Protein AF-A3GEY8-F1 (afdb_monomer)

Radius of gyration: 21.81 Å; Cα contacts (8 Å, |Δi|>4): 313; chains: 1; bounding box: 61×45×74 Å

Structure (mmCIF, N/CA/C/O backbone):
data_AF-A3GEY8-F1
#
_entry.id   AF-A3GEY8-F1
#
loop_
_atom_site.group_PDB
_atom_site.id
_atom_site.type_symbol
_atom_site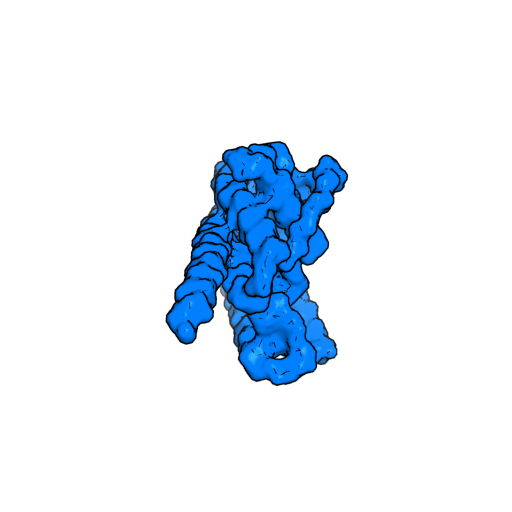.label_atom_id
_atom_site.label_alt_id
_atom_site.label_comp_id
_atom_site.label_asym_id
_atom_site.label_entity_id
_atom_site.label_seq_id
_atom_site.pdbx_PDB_ins_code
_atom_site.Cartn_x
_atom_site.Cartn_y
_atom_site.Cartn_z
_atom_site.occupancy
_atom_site.B_iso_or_equiv
_atom_site.auth_seq_id
_atom_site.auth_comp_id
_atom_site.auth_asym_id
_atom_site.auth_atom_id
_atom_site.pdbx_PDB_model_num
ATOM 1 N N . MET A 1 1 ? 40.306 -10.879 -28.666 1.00 60.84 1 MET A N 1
ATOM 2 C CA . MET A 1 1 ? 39.754 -11.334 -27.372 1.00 60.84 1 MET A CA 1
ATOM 3 C C . MET A 1 1 ? 39.146 -10.150 -26.617 1.00 60.84 1 MET A C 1
ATOM 5 O O . MET A 1 1 ? 38.021 -10.267 -26.155 1.00 60.84 1 MET A O 1
ATOM 9 N N . ASP A 1 2 ? 39.800 -8.984 -26.627 1.00 70.81 2 ASP A N 1
ATOM 10 C CA . ASP A 1 2 ? 39.316 -7.748 -25.979 1.00 70.81 2 ASP A CA 1
ATOM 11 C C . ASP A 1 2 ? 37.990 -7.186 -26.521 1.00 70.81 2 ASP A C 1
ATOM 13 O O . ASP A 1 2 ? 37.220 -6.603 -25.762 1.00 70.81 2 ASP A O 1
ATOM 17 N N . SER A 1 3 ? 37.661 -7.405 -27.801 1.00 79.19 3 SER A N 1
ATOM 18 C CA . SER A 1 3 ? 36.408 -6.912 -28.401 1.00 79.19 3 SER A CA 1
ATOM 19 C C . SER A 1 3 ? 35.148 -7.472 -27.730 1.00 79.19 3 SER A C 1
ATOM 21 O O . SER A 1 3 ? 34.167 -6.749 -27.567 1.00 79.19 3 SER A O 1
ATOM 23 N N . ILE A 1 4 ? 35.191 -8.734 -27.286 1.00 88.69 4 ILE A N 1
ATOM 24 C CA . ILE A 1 4 ? 34.081 -9.379 -26.571 1.00 88.69 4 ILE A CA 1
ATOM 25 C C . ILE A 1 4 ? 33.883 -8.710 -25.207 1.00 88.69 4 ILE A C 1
ATOM 27 O O . ILE A 1 4 ? 32.754 -8.406 -24.833 1.00 88.69 4 ILE A O 1
ATOM 31 N N . PHE A 1 5 ? 34.970 -8.424 -24.485 1.00 91.69 5 PHE A N 1
ATOM 32 C CA . PHE A 1 5 ? 34.900 -7.776 -23.174 1.00 91.69 5 PHE A CA 1
ATOM 33 C C . PHE A 1 5 ? 34.449 -6.317 -23.259 1.00 91.69 5 PHE A C 1
ATOM 35 O O . PHE A 1 5 ? 33.717 -5.860 -22.385 1.00 91.69 5 PHE A O 1
ATOM 42 N N . VAL A 1 6 ? 34.831 -5.592 -24.315 1.00 90.38 6 VAL A N 1
ATOM 43 C CA . VAL A 1 6 ? 34.360 -4.218 -24.547 1.00 90.38 6 VAL A CA 1
ATOM 44 C C . VAL A 1 6 ? 32.853 -4.199 -24.807 1.00 90.38 6 VAL A C 1
ATOM 46 O O . VAL A 1 6 ? 32.142 -3.437 -24.154 1.00 90.38 6 VAL A O 1
ATOM 49 N N . SER A 1 7 ? 32.354 -5.071 -25.691 1.00 89.81 7 SER A N 1
ATOM 50 C CA . SER A 1 7 ? 30.915 -5.173 -25.964 1.00 89.81 7 SER A CA 1
ATOM 51 C C . SER A 1 7 ? 30.132 -5.621 -24.728 1.00 89.81 7 SER A C 1
ATOM 53 O O . SER A 1 7 ? 29.115 -5.020 -24.403 1.00 89.81 7 SER A O 1
ATOM 55 N N . ALA A 1 8 ? 30.622 -6.633 -24.005 1.00 90.81 8 ALA A N 1
ATOM 56 C CA . ALA A 1 8 ? 29.973 -7.116 -22.789 1.00 90.81 8 ALA A CA 1
ATOM 57 C C . ALA A 1 8 ? 29.929 -6.037 -21.697 1.00 90.81 8 ALA A C 1
ATOM 59 O O . ALA A 1 8 ? 28.910 -5.877 -21.031 1.00 90.81 8 ALA A O 1
ATOM 60 N N . ARG A 1 9 ? 31.009 -5.260 -21.529 1.00 93.38 9 ARG A N 1
ATOM 61 C CA . ARG A 1 9 ? 31.043 -4.134 -20.590 1.00 93.38 9 ARG A CA 1
ATOM 62 C C . ARG A 1 9 ? 30.015 -3.066 -20.955 1.00 93.38 9 ARG A C 1
ATOM 64 O O . ARG A 1 9 ? 29.346 -2.582 -20.051 1.00 93.38 9 ARG A O 1
ATOM 71 N N . ALA A 1 10 ? 29.906 -2.694 -22.231 1.00 92.38 10 ALA A N 1
ATOM 72 C CA . ALA A 1 10 ? 28.930 -1.700 -22.676 1.00 92.38 10 ALA A CA 1
ATOM 73 C C . ALA A 1 10 ? 27.499 -2.145 -22.339 1.00 92.38 10 ALA A C 1
ATOM 75 O O . ALA A 1 10 ? 26.787 -1.418 -21.653 1.00 92.38 10 ALA A O 1
ATOM 76 N N . SER A 1 11 ? 27.137 -3.386 -22.683 1.00 89.75 11 SER A N 1
ATOM 77 C CA . SER A 1 11 ? 25.821 -3.937 -22.344 1.00 89.75 11 SER A CA 1
ATOM 78 C C . SER A 1 11 ? 25.582 -3.994 -20.832 1.00 89.75 11 SER A C 1
ATOM 80 O O . SER A 1 11 ? 24.514 -3.625 -20.366 1.00 89.75 11 SER A O 1
ATOM 82 N N . LEU A 1 12 ? 26.568 -4.412 -20.028 1.00 90.88 12 LEU A N 1
ATOM 83 C CA . LEU A 1 12 ? 26.416 -4.443 -18.567 1.00 90.88 12 LEU A CA 1
ATOM 84 C C . LEU A 1 12 ? 26.234 -3.050 -17.949 1.00 90.88 12 LEU A C 1
ATOM 86 O O . LEU A 1 12 ? 25.551 -2.935 -16.935 1.00 90.88 12 LEU A O 1
ATOM 90 N N . LEU A 1 13 ? 26.839 -2.011 -18.533 1.00 93.06 13 LEU A N 1
ATOM 91 C CA . LEU A 1 13 ? 26.648 -0.632 -18.084 1.00 93.06 13 LEU A CA 1
ATOM 92 C C . LEU A 1 13 ? 25.232 -0.141 -18.392 1.00 93.06 13 LEU A C 1
ATOM 94 O O . LEU A 1 13 ? 24.583 0.365 -17.487 1.00 93.06 13 LEU A O 1
ATOM 98 N N . GLU A 1 14 ? 24.719 -0.384 -19.600 1.00 90.50 14 GLU A N 1
ATOM 99 C CA . GLU A 1 14 ? 23.330 -0.049 -19.963 1.00 90.50 14 GLU A CA 1
ATOM 100 C C . GLU A 1 14 ? 22.327 -0.735 -19.023 1.00 90.50 14 GLU A C 1
ATOM 102 O O . GLU A 1 14 ? 21.456 -0.093 -18.437 1.00 90.50 14 GLU A O 1
ATOM 107 N N . LEU A 1 15 ? 22.523 -2.034 -18.782 1.00 89.56 15 LEU A N 1
ATOM 108 C CA . LEU A 1 15 ? 21.716 -2.826 -17.854 1.00 89.56 15 LEU A CA 1
ATOM 109 C C . LEU A 1 15 ? 21.777 -2.311 -16.405 1.00 89.56 15 LEU A C 1
ATOM 111 O O . LEU A 1 15 ? 20.804 -2.452 -15.656 1.00 89.56 15 LEU A O 1
ATOM 115 N N . GLN A 1 16 ? 22.915 -1.755 -15.987 1.00 90.81 16 GLN A N 1
ATOM 116 C CA . GLN A 1 16 ? 23.080 -1.159 -14.665 1.00 90.81 16 GLN A CA 1
ATOM 117 C C . GLN A 1 16 ? 22.414 0.221 -14.587 1.00 90.81 16 GLN A C 1
ATOM 119 O O . GLN A 1 16 ? 21.765 0.513 -13.581 1.00 90.81 16 GLN A O 1
ATOM 124 N N . ASP A 1 17 ? 22.521 1.037 -15.633 1.00 92.12 17 ASP A N 1
ATOM 125 C CA . ASP A 1 17 ? 21.896 2.359 -15.705 1.00 92.12 17 ASP A CA 1
ATOM 126 C C . ASP A 1 17 ? 20.363 2.248 -15.664 1.00 92.12 17 ASP A C 1
ATOM 128 O O . ASP A 1 17 ? 19.720 2.925 -14.856 1.00 92.12 17 ASP A O 1
ATOM 132 N N . GLU A 1 18 ? 19.775 1.321 -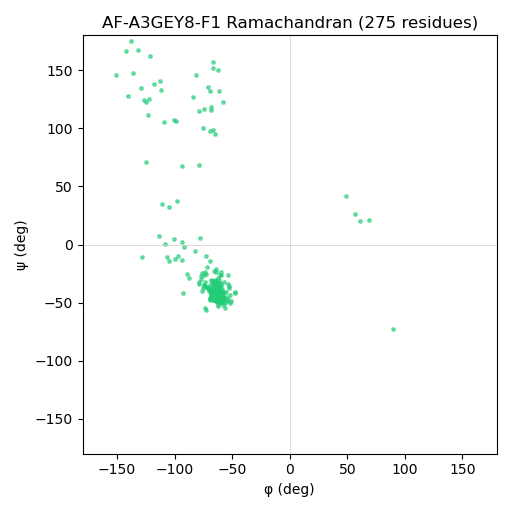16.432 1.00 90.81 18 GLU A N 1
ATOM 133 C CA . GLU A 1 18 ? 18.342 0.986 -16.361 1.00 90.81 18 GLU A CA 1
ATOM 134 C C . GLU A 1 18 ? 17.912 0.636 -14.930 1.00 90.81 18 GLU A C 1
ATOM 136 O O . GLU A 1 18 ? 16.910 1.137 -14.404 1.00 90.81 18 GLU A O 1
ATOM 141 N N . ARG A 1 19 ? 18.698 -0.216 -14.263 1.00 92.69 19 ARG A N 1
ATOM 142 C CA . ARG A 1 19 ? 18.417 -0.656 -12.898 1.00 92.69 19 ARG A CA 1
ATOM 143 C C . ARG A 1 19 ? 18.491 0.495 -11.896 1.00 92.69 19 ARG A C 1
ATOM 145 O O . ARG A 1 19 ? 17.643 0.567 -11.006 1.00 92.69 19 ARG A O 1
ATOM 152 N N . GLU A 1 20 ? 19.466 1.392 -12.019 1.00 94.88 20 GLU A N 1
ATOM 153 C CA . GLU A 1 20 ? 19.595 2.559 -11.137 1.00 94.88 20 GLU A CA 1
ATOM 154 C C . GLU A 1 20 ? 18.427 3.542 -11.294 1.00 94.88 20 GLU A C 1
ATOM 156 O O . GLU A 1 20 ? 17.970 4.114 -10.299 1.00 94.88 20 GLU A O 1
ATOM 161 N N . ILE A 1 21 ? 17.887 3.700 -12.508 1.00 94.12 21 ILE A N 1
ATOM 162 C CA . ILE A 1 21 ? 16.673 4.497 -12.746 1.00 94.12 21 ILE A CA 1
ATOM 163 C C . ILE A 1 21 ? 15.490 3.901 -11.972 1.00 94.12 21 ILE A C 1
ATOM 165 O O . ILE A 1 21 ? 14.828 4.612 -11.209 1.00 94.12 21 ILE A O 1
ATOM 169 N N . VAL A 1 22 ? 15.264 2.588 -12.095 1.00 96.12 22 VAL A N 1
ATOM 170 C CA . VAL A 1 22 ? 14.190 1.889 -11.370 1.00 96.12 22 VAL A CA 1
ATOM 171 C C . VAL A 1 22 ? 14.382 1.998 -9.856 1.00 96.12 22 VAL A C 1
ATOM 173 O O . VAL A 1 22 ? 13.428 2.312 -9.144 1.00 96.12 22 VAL A O 1
ATOM 176 N N . ILE A 1 23 ? 15.606 1.806 -9.348 1.00 96.25 23 ILE A N 1
ATOM 177 C CA . ILE A 1 23 ? 15.920 1.937 -7.916 1.00 96.25 23 ILE A CA 1
ATOM 178 C C . ILE A 1 23 ? 15.582 3.340 -7.407 1.00 96.25 23 ILE A C 1
ATOM 180 O O . ILE A 1 23 ? 14.982 3.473 -6.338 1.00 96.25 23 ILE A O 1
ATOM 184 N N . ARG A 1 24 ? 15.955 4.389 -8.147 1.00 97.50 24 ARG A N 1
ATOM 185 C CA . ARG A 1 24 ? 15.678 5.777 -7.756 1.00 97.50 24 ARG A CA 1
ATOM 186 C C . ARG A 1 24 ? 14.178 6.044 -7.683 1.00 97.50 24 ARG A C 1
ATOM 188 O O . ARG A 1 24 ? 13.712 6.566 -6.674 1.00 97.50 24 ARG A O 1
ATOM 195 N N . ASN A 1 25 ? 13.425 5.612 -8.692 1.00 97.69 25 ASN A N 1
ATOM 196 C CA . ASN A 1 25 ? 11.975 5.777 -8.702 1.00 97.69 25 ASN A CA 1
ATOM 197 C C . ASN A 1 25 ? 11.290 4.970 -7.587 1.00 97.69 25 ASN A C 1
ATOM 199 O O . ASN A 1 25 ? 10.384 5.479 -6.934 1.00 97.69 25 ASN A O 1
ATOM 203 N N . CYS A 1 26 ? 11.761 3.752 -7.302 1.00 98.38 26 CYS A N 1
ATOM 204 C CA . CYS A 1 26 ? 11.275 2.945 -6.179 1.00 98.38 26 CYS A CA 1
ATOM 205 C C . CYS A 1 26 ? 11.523 3.634 -4.827 1.00 98.38 26 CYS A C 1
ATOM 207 O O . CYS A 1 26 ? 10.641 3.638 -3.972 1.00 98.38 26 CYS A O 1
ATOM 209 N N . ARG A 1 27 ? 12.691 4.266 -4.635 1.00 98.31 27 ARG A N 1
ATOM 210 C CA . ARG A 1 27 ? 12.988 5.042 -3.416 1.00 98.31 27 ARG A CA 1
ATOM 211 C C . ARG A 1 27 ? 12.039 6.224 -3.245 1.00 98.31 27 ARG A C 1
ATOM 213 O O . ARG A 1 27 ? 11.597 6.465 -2.123 1.00 98.31 27 ARG A O 1
ATOM 220 N N . ASP A 1 28 ? 11.715 6.924 -4.332 1.00 98.25 28 ASP A N 1
ATOM 221 C CA . ASP A 1 28 ? 10.715 7.992 -4.306 1.00 98.25 28 ASP A CA 1
ATOM 222 C C . ASP A 1 28 ? 9.343 7.428 -3.909 1.00 98.25 28 ASP A C 1
ATOM 224 O O . ASP A 1 28 ? 8.751 7.917 -2.949 1.00 98.25 28 ASP A O 1
ATOM 228 N N . ILE A 1 29 ? 8.870 6.357 -4.562 1.00 98.62 29 ILE A N 1
ATOM 229 C CA . ILE A 1 29 ? 7.589 5.706 -4.225 1.00 98.62 29 ILE A CA 1
ATOM 230 C C . ILE A 1 29 ? 7.531 5.372 -2.733 1.00 98.62 29 ILE A C 1
ATOM 232 O O . ILE A 1 29 ? 6.588 5.781 -2.056 1.00 98.62 29 ILE A O 1
ATOM 236 N N . THR A 1 30 ? 8.559 4.720 -2.187 1.00 98.69 30 THR A N 1
ATOM 237 C CA . THR A 1 30 ? 8.642 4.411 -0.753 1.00 98.69 30 THR A CA 1
ATOM 238 C C . THR A 1 30 ? 8.595 5.676 0.110 1.00 98.69 30 THR A C 1
ATOM 240 O O . THR A 1 30 ? 7.837 5.749 1.075 1.00 98.69 30 THR A O 1
ATOM 243 N N . ALA A 1 31 ? 9.391 6.698 -0.217 1.00 98.69 31 ALA A N 1
ATOM 244 C CA . ALA A 1 31 ? 9.470 7.920 0.582 1.00 98.69 31 ALA A CA 1
ATOM 245 C C . ALA A 1 31 ? 8.141 8.689 0.611 1.00 98.69 31 ALA A C 1
ATOM 247 O O . ALA A 1 31 ? 7.736 9.180 1.666 1.00 98.69 31 ALA A O 1
ATOM 248 N N . TYR A 1 32 ? 7.452 8.792 -0.527 1.00 98.62 32 TYR A N 1
ATOM 249 C CA . TYR A 1 32 ? 6.163 9.477 -0.613 1.00 98.62 32 TYR A CA 1
ATOM 250 C C . TYR A 1 32 ? 5.013 8.632 -0.048 1.00 98.62 32 TYR A C 1
ATOM 252 O O . TYR A 1 32 ? 4.103 9.205 0.550 1.00 98.62 32 TYR A O 1
ATOM 260 N N . SER A 1 33 ? 5.092 7.299 -0.113 1.00 98.75 33 SER A N 1
ATOM 261 C CA . SER A 1 33 ? 4.148 6.399 0.571 1.00 98.75 33 SER A CA 1
ATOM 262 C C . SER A 1 33 ? 4.214 6.588 2.089 1.00 98.75 33 SER A C 1
ATOM 264 O O . SER A 1 33 ? 3.190 6.818 2.729 1.00 98.75 33 SER A O 1
ATOM 266 N N . LYS A 1 34 ? 5.424 6.677 2.660 1.00 98.62 34 LYS A N 1
ATOM 267 C CA . LYS A 1 34 ? 5.619 7.024 4.082 1.00 98.62 34 LYS A CA 1
ATOM 268 C C . LYS A 1 34 ? 5.029 8.373 4.450 1.00 98.62 34 LYS A C 1
ATOM 270 O O . LYS A 1 34 ? 4.429 8.512 5.511 1.00 98.62 34 LYS A O 1
ATOM 275 N N . LYS A 1 35 ? 5.182 9.383 3.587 1.00 98.50 35 LYS A N 1
ATOM 276 C CA . LYS A 1 35 ? 4.566 10.697 3.822 1.00 98.50 35 LYS A CA 1
ATOM 277 C C . LYS A 1 35 ? 3.047 10.586 3.888 1.00 98.50 35 LYS A C 1
ATOM 279 O O . LYS A 1 35 ? 2.474 11.143 4.815 1.00 98.50 35 LYS A O 1
ATOM 284 N N . ILE A 1 36 ? 2.424 9.825 2.985 1.00 98.38 36 ILE A N 1
ATOM 285 C CA . ILE A 1 36 ? 0.981 9.548 3.021 1.00 98.38 36 ILE A CA 1
ATOM 286 C C . ILE A 1 36 ? 0.586 8.848 4.328 1.00 98.38 36 ILE A C 1
ATOM 288 O O . ILE A 1 36 ? -0.357 9.294 4.980 1.00 98.38 36 ILE A O 1
ATOM 292 N N . ILE A 1 37 ? 1.331 7.821 4.755 1.00 98.25 37 ILE A N 1
ATOM 293 C CA . ILE A 1 37 ? 1.102 7.134 6.036 1.00 98.25 37 ILE A CA 1
ATOM 294 C C . ILE A 1 37 ? 1.158 8.140 7.191 1.00 98.25 37 ILE A C 1
ATOM 296 O O . ILE A 1 37 ? 0.218 8.235 7.978 1.00 98.25 37 ILE A O 1
ATOM 300 N N . PHE A 1 38 ? 2.201 8.972 7.259 1.00 97.12 38 PHE A N 1
ATOM 301 C CA . PHE A 1 38 ? 2.312 10.000 8.293 1.00 97.12 38 PHE A CA 1
ATOM 302 C C . PHE A 1 38 ? 1.173 11.020 8.246 1.00 97.12 38 PHE A C 1
ATOM 304 O O . PHE A 1 38 ? 0.742 11.472 9.307 1.00 97.12 38 PHE A O 1
ATOM 311 N N . SER A 1 39 ? 0.689 11.413 7.063 1.00 95.88 39 SER A N 1
ATOM 312 C CA . SER A 1 39 ? -0.497 12.269 6.936 1.00 95.88 39 SER A CA 1
ATOM 313 C C . SER A 1 39 ? -1.730 11.566 7.505 1.00 95.88 39 SER A C 1
ATOM 315 O O . SER A 1 39 ? -2.444 12.168 8.305 1.00 95.88 39 SER A O 1
ATOM 317 N N . GLY A 1 40 ? -1.930 10.285 7.175 1.00 95.31 40 GLY A N 1
ATOM 318 C CA . GLY A 1 40 ? -3.015 9.446 7.690 1.00 95.31 40 GLY A CA 1
ATOM 319 C C . GLY A 1 40 ? -3.006 9.311 9.212 1.00 95.31 40 GLY A C 1
ATOM 320 O O . GLY A 1 40 ? -4.042 9.478 9.851 1.00 95.31 40 GLY A O 1
ATOM 321 N N . GLN A 1 41 ? -1.824 9.132 9.811 1.00 95.00 41 GLN A N 1
ATOM 322 C CA . GLN A 1 41 ? -1.658 9.023 11.266 1.00 95.00 41 GLN A CA 1
ATOM 323 C C . GLN A 1 41 ? -2.140 10.273 12.026 1.00 95.00 41 GLN A C 1
ATOM 325 O O . GLN A 1 41 ? -2.493 10.184 13.200 1.00 95.00 41 GLN A O 1
ATOM 330 N N . ARG A 1 42 ? -2.183 11.442 11.368 1.00 91.50 42 ARG A N 1
ATOM 331 C CA . ARG A 1 42 ? -2.633 12.717 11.959 1.00 91.50 42 ARG A CA 1
ATOM 332 C C . ARG A 1 42 ? -4.128 12.990 11.771 1.00 91.50 42 ARG A C 1
ATOM 334 O O . ARG A 1 42 ? -4.619 14.028 12.221 1.00 91.50 42 ARG A O 1
ATOM 341 N N . ILE A 1 43 ? -4.857 12.118 11.077 1.00 91.06 43 ILE A N 1
ATOM 342 C CA . ILE A 1 43 ? -6.281 12.317 10.799 1.00 91.06 43 ILE A CA 1
ATOM 343 C C . ILE A 1 43 ? -7.096 11.943 12.034 1.00 91.06 43 ILE A C 1
ATOM 345 O O . ILE A 1 43 ? -7.158 10.785 12.424 1.00 91.06 43 ILE A O 1
ATOM 349 N N . LYS A 1 44 ? -7.764 12.942 12.614 1.00 84.31 44 LYS A N 1
ATOM 350 C CA . LYS A 1 44 ? -8.577 12.790 13.833 1.00 84.31 44 LYS A CA 1
ATOM 351 C C . LYS A 1 44 ? -10.080 12.666 13.581 1.00 84.31 44 LYS A C 1
ATOM 353 O O . LYS A 1 44 ? -10.844 12.401 14.499 1.00 84.31 44 LYS A O 1
ATOM 358 N N . ALA A 1 45 ? -10.523 12.949 12.360 1.00 80.44 45 ALA A N 1
ATOM 359 C CA . ALA A 1 45 ? -11.936 12.963 12.009 1.00 80.44 45 ALA A CA 1
ATOM 360 C C . ALA A 1 45 ? -12.131 12.612 10.535 1.00 80.44 45 ALA A C 1
ATOM 362 O O . ALA A 1 45 ? -11.320 12.991 9.685 1.00 80.44 45 ALA A O 1
ATOM 363 N N . VAL A 1 46 ? -13.243 11.933 10.269 1.00 84.00 46 VAL A N 1
ATOM 364 C CA . VAL A 1 46 ? -13.746 11.572 8.942 1.00 84.00 46 VAL A CA 1
ATOM 365 C C . VAL A 1 46 ? -15.046 12.364 8.704 1.00 84.00 46 VAL A C 1
ATOM 367 O O . VAL A 1 46 ? -15.807 12.530 9.659 1.00 84.00 46 VAL A O 1
ATOM 370 N N . PRO A 1 47 ? -15.316 12.886 7.488 1.00 86.38 47 PRO A N 1
ATOM 371 C CA . PRO A 1 47 ? -14.503 12.787 6.271 1.00 86.38 47 PRO A CA 1
ATOM 372 C C . PRO A 1 47 ? -13.168 13.535 6.378 1.00 86.38 47 PRO A C 1
ATOM 374 O O . PRO A 1 47 ? -13.035 14.512 7.120 1.00 86.38 47 PRO A O 1
ATOM 377 N N . ILE A 1 48 ? -12.162 13.065 5.632 1.00 88.88 48 ILE A N 1
ATOM 378 C CA . ILE A 1 48 ? -10.824 13.671 5.616 1.00 88.88 48 ILE A CA 1
ATOM 379 C C . ILE A 1 48 ? -10.938 15.143 5.196 1.00 88.88 48 ILE A C 1
ATOM 381 O O . ILE A 1 48 ? -11.451 15.459 4.122 1.00 88.88 48 ILE A O 1
ATOM 385 N N . ARG A 1 49 ? -10.444 16.049 6.051 1.00 88.00 49 ARG A N 1
ATOM 386 C CA . ARG A 1 49 ? -10.471 17.503 5.821 1.00 88.00 49 ARG A CA 1
ATOM 387 C C . ARG A 1 49 ? -9.666 17.896 4.578 1.00 88.00 49 ARG A C 1
ATOM 389 O O . ARG A 1 49 ? -8.622 17.308 4.299 1.00 88.00 49 ARG A O 1
ATOM 396 N N . SER A 1 50 ? -10.081 18.979 3.918 1.00 87.69 50 SER A N 1
ATOM 397 C CA . SER A 1 50 ? -9.478 19.488 2.673 1.00 87.69 50 SER A CA 1
ATOM 398 C C . SER A 1 50 ? -7.960 19.704 2.742 1.00 87.69 50 SER A C 1
ATOM 400 O O . SER A 1 50 ? -7.256 19.403 1.781 1.00 87.69 50 SER A O 1
ATOM 402 N N . GLY A 1 51 ? -7.435 20.174 3.879 1.00 90.69 51 GLY A N 1
ATOM 403 C CA . GLY A 1 51 ? -5.992 20.348 4.079 1.00 90.69 51 GLY A CA 1
ATOM 404 C C . GLY A 1 51 ? -5.214 19.030 4.002 1.00 90.69 51 GLY A C 1
ATOM 405 O O . GLY A 1 51 ? -4.248 18.932 3.248 1.00 90.69 51 GLY A O 1
ATOM 406 N N . ASN A 1 52 ? -5.682 18.001 4.717 1.00 91.62 52 ASN A N 1
ATOM 407 C CA . ASN A 1 52 ? -5.077 16.666 4.691 1.00 91.62 52 ASN A CA 1
ATOM 408 C C . ASN A 1 52 ? -5.223 16.029 3.305 1.00 91.62 52 ASN A C 1
ATOM 410 O O . ASN A 1 52 ? -4.272 15.445 2.796 1.00 91.62 52 ASN A O 1
ATOM 414 N N . TYR A 1 53 ? -6.387 16.191 2.669 1.00 94.00 53 TYR A N 1
ATOM 415 C CA . TYR A 1 53 ? -6.625 15.697 1.314 1.00 94.00 53 TYR A CA 1
ATOM 416 C C . TYR A 1 53 ? -5.638 16.305 0.307 1.00 94.00 53 TYR A C 1
ATOM 418 O O . TYR A 1 53 ? -5.026 15.578 -0.470 1.00 94.00 53 TYR A O 1
ATOM 426 N N . LYS A 1 54 ? -5.404 17.624 0.358 1.00 95.19 54 LYS A N 1
ATOM 427 C CA . LYS A 1 54 ? -4.441 18.307 -0.522 1.00 95.19 54 LYS A CA 1
ATOM 428 C C . LYS A 1 54 ? -3.005 17.810 -0.316 1.00 95.19 54 LYS A C 1
ATOM 430 O O . LYS A 1 54 ? -2.265 17.646 -1.288 1.00 95.19 54 LYS A O 1
ATOM 435 N N . GLU A 1 55 ? -2.608 17.570 0.933 1.00 95.69 55 GLU A N 1
ATOM 436 C CA . GLU A 1 55 ? -1.290 17.012 1.259 1.00 95.69 55 GLU A CA 1
ATOM 437 C C . GLU A 1 55 ? -1.135 15.595 0.690 1.00 95.69 55 GLU A C 1
ATOM 439 O O . GLU A 1 55 ? -0.158 15.312 -0.006 1.00 95.69 55 GLU A O 1
ATOM 444 N N . ILE A 1 56 ? -2.129 14.729 0.918 1.00 97.06 56 ILE A N 1
ATOM 445 C CA . ILE A 1 56 ? -2.150 13.363 0.381 1.00 97.06 56 ILE A CA 1
ATOM 446 C C . ILE A 1 56 ? -2.099 13.406 -1.146 1.00 97.06 56 ILE A C 1
ATOM 448 O O . ILE A 1 56 ? -1.236 12.754 -1.724 1.00 97.06 56 ILE A O 1
ATOM 452 N N . LYS A 1 57 ? -2.926 14.237 -1.795 1.00 97.00 57 LYS A N 1
ATOM 453 C CA . LYS A 1 57 ? -2.949 14.413 -3.256 1.00 97.00 57 LYS A CA 1
ATOM 454 C C . LYS A 1 57 ? -1.589 14.800 -3.827 1.00 97.00 57 LYS A C 1
ATOM 456 O O . LYS A 1 57 ? -1.177 14.261 -4.849 1.00 97.00 57 LYS A O 1
ATOM 461 N N . THR A 1 58 ? -0.865 15.686 -3.147 1.00 97.00 58 THR A N 1
ATOM 462 C CA . THR A 1 58 ? 0.475 16.112 -3.579 1.00 97.00 58 THR A CA 1
ATOM 463 C C . THR A 1 58 ? 1.456 14.935 -3.588 1.00 97.00 58 THR A C 1
ATOM 465 O O . THR A 1 58 ? 2.188 14.744 -4.555 1.00 97.00 58 THR A O 1
ATOM 468 N N . ASN A 1 59 ? 1.449 14.102 -2.544 1.00 97.94 59 ASN A N 1
ATOM 469 C CA . ASN A 1 59 ? 2.297 12.908 -2.498 1.00 97.94 59 ASN A CA 1
ATOM 470 C C . ASN A 1 59 ? 1.825 11.839 -3.502 1.00 97.94 59 ASN A C 1
ATOM 472 O O . ASN A 1 59 ? 2.647 11.215 -4.170 1.00 97.94 59 ASN A O 1
ATOM 476 N N . PHE A 1 60 ? 0.510 11.670 -3.645 1.00 96.88 60 PHE A N 1
ATOM 477 C CA . PHE A 1 60 ? -0.137 10.729 -4.562 1.00 96.88 60 PHE A CA 1
ATOM 478 C C . PHE A 1 60 ? 0.226 11.018 -6.028 1.00 96.88 60 PHE A C 1
ATOM 480 O O . PHE A 1 60 ? 0.571 10.104 -6.770 1.00 96.88 60 PHE A O 1
ATOM 487 N N . SER A 1 61 ? 0.256 12.298 -6.409 1.00 96.50 61 SER A N 1
ATOM 488 C CA . SER A 1 61 ? 0.707 12.797 -7.715 1.00 96.50 61 SER A CA 1
ATOM 489 C C . SER A 1 61 ? 2.155 12.391 -8.032 1.00 96.50 61 SER A C 1
ATOM 491 O O . SER A 1 61 ? 2.451 11.857 -9.101 1.00 96.50 61 SER A O 1
ATOM 493 N N . ILE A 1 62 ? 3.067 12.547 -7.067 1.00 96.44 62 ILE A N 1
ATOM 494 C CA . ILE A 1 62 ? 4.478 12.178 -7.257 1.00 96.44 62 ILE A CA 1
ATOM 495 C C . ILE A 1 62 ? 4.632 10.661 -7.406 1.00 96.44 62 ILE A C 1
ATOM 497 O O . ILE A 1 62 ? 5.381 10.195 -8.265 1.00 96.44 62 ILE A O 1
ATOM 501 N N . ILE A 1 63 ? 3.906 9.885 -6.598 1.00 97.69 63 ILE A N 1
ATOM 502 C CA . ILE A 1 63 ? 3.892 8.423 -6.703 1.00 97.69 63 ILE A CA 1
ATOM 503 C C . ILE A 1 63 ? 3.357 7.992 -8.072 1.00 97.69 63 ILE A C 1
ATOM 505 O O . ILE A 1 63 ? 3.968 7.134 -8.699 1.00 97.69 63 ILE A O 1
ATOM 509 N N . ALA A 1 64 ? 2.275 8.604 -8.559 1.00 96.38 64 ALA A N 1
ATOM 510 C CA . ALA A 1 64 ? 1.676 8.295 -9.857 1.00 96.38 64 ALA A CA 1
ATOM 511 C C . ALA A 1 64 ? 2.685 8.429 -11.010 1.00 96.38 64 ALA A C 1
ATOM 513 O O . ALA A 1 64 ? 2.852 7.499 -11.803 1.00 96.38 64 ALA A O 1
ATOM 514 N N . LEU A 1 65 ? 3.445 9.531 -11.040 1.00 95.62 65 LEU A N 1
ATOM 515 C CA . LEU A 1 65 ? 4.507 9.739 -12.029 1.00 95.62 65 LEU A CA 1
ATOM 516 C C . LEU A 1 65 ? 5.577 8.637 -11.968 1.00 95.62 65 LEU A C 1
ATOM 518 O O . LEU A 1 65 ? 6.007 8.111 -12.996 1.00 95.62 65 LEU A O 1
ATOM 522 N N . ARG A 1 66 ? 6.018 8.275 -10.759 1.00 96.88 66 ARG A N 1
ATOM 523 C CA . ARG A 1 66 ? 7.072 7.268 -10.559 1.00 96.88 66 ARG A CA 1
ATOM 524 C C . ARG A 1 66 ? 6.589 5.855 -10.865 1.00 96.88 66 ARG A C 1
ATOM 526 O O . ARG A 1 66 ? 7.351 5.081 -11.437 1.00 96.88 66 ARG A O 1
ATOM 533 N N . LEU A 1 67 ? 5.340 5.532 -10.536 1.00 96.62 67 LEU A N 1
ATOM 534 C CA . LEU A 1 67 ? 4.717 4.252 -10.868 1.00 96.62 67 LEU A CA 1
ATOM 535 C C . LEU A 1 67 ? 4.658 4.039 -12.372 1.00 96.62 67 LEU A C 1
ATOM 537 O O . LEU A 1 67 ? 5.049 2.972 -12.833 1.00 96.62 67 LEU A O 1
ATOM 541 N N . ALA A 1 68 ? 4.240 5.053 -13.132 1.00 95.44 68 ALA A N 1
ATOM 542 C CA . ALA A 1 68 ? 4.197 4.961 -14.585 1.00 95.44 68 ALA A CA 1
ATOM 543 C C . ALA A 1 68 ? 5.589 4.668 -15.173 1.00 95.44 68 ALA A C 1
ATOM 545 O O . ALA A 1 68 ? 5.742 3.726 -15.946 1.00 95.44 68 ALA A O 1
ATOM 546 N N . GLN A 1 69 ? 6.618 5.396 -14.721 1.00 94.81 69 GLN A N 1
ATOM 547 C CA . GLN A 1 69 ? 8.004 5.194 -15.164 1.00 94.81 69 GLN A CA 1
ATOM 548 C C . GLN A 1 69 ? 8.548 3.804 -14.804 1.00 94.81 69 GLN A C 1
ATOM 550 O O . GLN A 1 69 ? 9.220 3.168 -15.616 1.00 94.81 69 GLN A O 1
ATOM 555 N N . VAL A 1 70 ? 8.281 3.323 -13.584 1.00 96.44 70 VAL A N 1
ATOM 556 C CA . VAL A 1 70 ? 8.720 1.990 -13.136 1.00 96.44 70 VAL A CA 1
ATOM 557 C C . VAL A 1 70 ? 7.987 0.890 -13.897 1.00 96.44 70 VAL A C 1
ATOM 559 O O . VAL A 1 70 ? 8.626 -0.079 -14.296 1.00 96.44 70 VAL A O 1
ATOM 562 N N . ASN A 1 71 ? 6.682 1.040 -14.124 1.00 95.88 71 ASN A N 1
ATOM 563 C CA . ASN A 1 71 ? 5.875 0.064 -14.848 1.00 95.88 71 ASN A CA 1
ATOM 564 C C . ASN A 1 71 ? 6.326 -0.068 -16.308 1.00 95.88 71 ASN A C 1
ATOM 566 O O . ASN A 1 71 ? 6.610 -1.176 -16.753 1.00 95.88 71 ASN A O 1
ATOM 570 N N . GLU A 1 72 ? 6.501 1.054 -17.011 1.00 94.25 72 GLU A N 1
ATOM 571 C CA . GLU A 1 72 ? 7.029 1.077 -18.380 1.00 94.25 72 GLU A CA 1
ATOM 572 C C . GLU A 1 72 ? 8.428 0.444 -18.457 1.00 94.25 72 GLU A C 1
ATOM 574 O O . GLU A 1 72 ? 8.659 -0.477 -19.244 1.00 94.25 72 GLU A O 1
ATOM 579 N N . SER A 1 73 ? 9.341 0.861 -17.568 1.00 93.56 73 SER A N 1
ATOM 580 C CA . SER A 1 73 ? 10.705 0.314 -17.512 1.00 93.56 73 SER A CA 1
ATOM 581 C C . SER A 1 73 ? 10.704 -1.191 -17.241 1.00 93.56 73 SER A C 1
ATOM 583 O O . SER A 1 73 ? 11.490 -1.934 -17.822 1.00 93.56 73 SER A O 1
ATOM 585 N N . TYR A 1 74 ? 9.821 -1.669 -16.361 1.00 94.88 74 TYR A N 1
ATOM 586 C CA . TYR A 1 74 ? 9.727 -3.086 -16.023 1.00 94.88 74 TYR A CA 1
ATOM 587 C C . TYR A 1 74 ? 9.159 -3.927 -17.167 1.00 94.88 74 TYR A C 1
ATOM 589 O O . TYR A 1 74 ? 9.657 -5.027 -17.410 1.00 94.88 74 TYR A O 1
ATOM 597 N N . ILE A 1 75 ? 8.148 -3.423 -17.884 1.00 94.00 75 ILE A N 1
ATOM 598 C CA . ILE A 1 75 ? 7.568 -4.102 -19.050 1.00 94.00 75 ILE A CA 1
ATOM 599 C C . ILE A 1 75 ? 8.634 -4.284 -20.135 1.00 94.00 75 ILE A C 1
ATOM 601 O O . ILE A 1 75 ? 8.785 -5.403 -20.637 1.00 94.00 75 ILE A O 1
ATOM 605 N N . ALA A 1 76 ? 9.398 -3.224 -20.424 1.00 92.44 76 ALA A N 1
ATOM 606 C CA . ALA A 1 76 ? 10.426 -3.201 -21.462 1.00 92.44 76 ALA A CA 1
ATOM 607 C C . ALA A 1 76 ? 11.729 -3.932 -21.082 1.00 92.44 76 ALA A C 1
ATOM 609 O O . ALA A 1 76 ? 12.460 -4.379 -21.965 1.00 92.44 76 ALA A O 1
ATOM 610 N N . SER A 1 77 ? 12.045 -4.069 -19.788 1.00 91.12 77 SER A N 1
ATOM 611 C CA . SER A 1 77 ? 13.347 -4.591 -19.357 1.00 91.12 77 SER A CA 1
ATOM 612 C C . SER A 1 77 ? 13.525 -6.087 -19.631 1.00 91.12 77 SER A C 1
ATOM 614 O O . SER A 1 77 ? 12.693 -6.925 -19.269 1.00 91.12 77 SER A O 1
ATOM 616 N N . ALA A 1 78 ? 14.702 -6.447 -20.147 1.00 88.25 78 ALA A N 1
ATOM 617 C CA . ALA A 1 78 ? 15.158 -7.833 -20.259 1.00 88.25 78 ALA A CA 1
ATOM 618 C C . ALA A 1 78 ? 15.561 -8.459 -18.901 1.00 88.25 78 ALA A C 1
ATOM 620 O O . ALA A 1 78 ? 15.768 -9.669 -18.814 1.00 88.25 78 ALA A O 1
ATOM 621 N N . GLN A 1 79 ? 15.664 -7.665 -17.825 1.00 86.50 79 GLN A N 1
ATOM 622 C CA . GLN A 1 79 ? 16.146 -8.099 -16.506 1.00 86.50 79 GLN A CA 1
ATOM 623 C C . GLN A 1 79 ? 15.053 -8.133 -15.426 1.00 86.50 79 GLN A C 1
ATOM 625 O O . GLN A 1 79 ? 15.321 -7.875 -14.249 1.00 86.50 79 GLN A O 1
ATOM 630 N N . LYS A 1 80 ? 13.814 -8.488 -15.783 1.00 87.69 80 LYS A N 1
ATOM 631 C CA . LYS A 1 80 ? 12.662 -8.474 -14.854 1.00 87.69 80 LYS A CA 1
ATOM 632 C C . LYS A 1 80 ? 12.955 -9.133 -13.498 1.00 87.69 80 LYS A C 1
ATOM 634 O O . LYS A 1 80 ? 12.628 -8.571 -12.455 1.00 87.69 80 LYS A O 1
ATOM 639 N N . GLY A 1 81 ? 13.651 -10.273 -13.482 1.00 84.81 81 GLY A N 1
ATOM 640 C CA . GLY A 1 81 ? 14.002 -10.978 -12.241 1.00 84.81 81 GLY A CA 1
ATOM 641 C C . GLY A 1 81 ? 14.955 -10.217 -11.302 1.00 84.81 81 GLY A C 1
ATOM 642 O O . GLY A 1 81 ? 14.863 -10.372 -10.082 1.00 84.81 81 GLY A O 1
ATOM 643 N N . SER A 1 82 ? 15.857 -9.377 -11.827 1.00 86.81 82 SER A N 1
ATOM 644 C CA . SER A 1 82 ? 16.778 -8.581 -10.996 1.00 86.81 82 SER A CA 1
ATOM 645 C C . SER A 1 82 ? 16.085 -7.351 -10.398 1.00 86.81 82 SER A C 1
ATOM 647 O O . SER A 1 82 ? 16.382 -6.974 -9.261 1.00 86.81 82 SER A O 1
ATOM 649 N N . LEU A 1 83 ? 15.121 -6.783 -11.130 1.00 92.62 83 LEU A N 1
ATOM 650 C CA . LEU A 1 83 ? 14.330 -5.619 -10.727 1.00 92.62 83 LEU A CA 1
ATOM 651 C C . LEU A 1 83 ? 13.213 -5.975 -9.742 1.00 92.62 83 LEU A C 1
ATOM 653 O O . LEU A 1 83 ? 12.920 -5.197 -8.832 1.00 92.62 83 LEU A O 1
ATOM 657 N N . ARG A 1 84 ? 12.620 -7.168 -9.889 1.00 92.75 84 ARG A N 1
ATOM 658 C CA . ARG A 1 84 ? 11.401 -7.574 -9.179 1.00 92.75 84 ARG A CA 1
ATOM 659 C C . ARG A 1 84 ? 11.478 -7.382 -7.667 1.00 92.75 84 ARG A C 1
ATOM 661 O O . ARG A 1 84 ? 10.540 -6.861 -7.081 1.00 92.75 84 ARG A O 1
ATOM 668 N N . GLY A 1 85 ? 12.596 -7.749 -7.038 1.00 90.75 85 GLY A N 1
ATOM 669 C CA . GLY A 1 85 ? 12.755 -7.612 -5.586 1.00 90.75 85 GLY A CA 1
ATOM 670 C C . GLY A 1 85 ? 12.777 -6.160 -5.096 1.00 90.75 85 GLY A C 1
ATOM 671 O O . GLY A 1 85 ? 12.215 -5.866 -4.045 1.00 90.75 85 GLY A O 1
ATOM 672 N N . THR A 1 86 ? 13.402 -5.250 -5.848 1.00 92.62 86 THR A N 1
ATOM 673 C CA . THR A 1 86 ? 13.407 -3.814 -5.522 1.00 92.62 86 THR A CA 1
ATOM 674 C C . THR A 1 86 ? 12.016 -3.217 -5.696 1.00 92.62 86 THR A C 1
ATOM 676 O O . THR A 1 86 ? 11.562 -2.479 -4.826 1.00 92.62 86 THR A O 1
ATOM 679 N N . ILE A 1 87 ? 11.340 -3.577 -6.788 1.00 96.38 87 ILE A N 1
ATOM 680 C CA . ILE A 1 87 ? 9.980 -3.126 -7.085 1.00 96.38 87 ILE A CA 1
ATOM 681 C C . ILE A 1 87 ? 9.004 -3.640 -6.022 1.00 96.38 87 ILE A C 1
ATOM 683 O O . ILE A 1 87 ? 8.276 -2.837 -5.454 1.00 96.38 87 ILE A O 1
ATOM 687 N N . ALA A 1 88 ? 9.070 -4.930 -5.666 1.00 95.25 88 ALA A N 1
ATOM 688 C CA . ALA A 1 88 ? 8.236 -5.545 -4.627 1.00 95.25 88 ALA A CA 1
ATOM 689 C C . ALA A 1 88 ? 8.274 -4.744 -3.323 1.00 95.25 88 ALA A C 1
ATOM 691 O O . ALA A 1 88 ? 7.238 -4.386 -2.781 1.00 95.25 88 ALA A O 1
ATOM 692 N N . SER A 1 89 ? 9.476 -4.385 -2.861 1.00 95.25 89 SER A N 1
ATOM 693 C CA . SER A 1 89 ? 9.635 -3.622 -1.622 1.00 95.25 89 SER A CA 1
ATOM 694 C C . SER A 1 89 ? 9.006 -2.228 -1.689 1.00 95.25 89 SER A C 1
ATOM 696 O O . SER A 1 89 ? 8.508 -1.751 -0.674 1.00 95.25 89 SER A O 1
ATOM 698 N N . ALA A 1 90 ? 9.047 -1.555 -2.842 1.00 98.00 90 ALA A N 1
ATOM 699 C CA . ALA A 1 90 ? 8.402 -0.253 -3.005 1.00 98.00 90 ALA A CA 1
ATOM 700 C C . ALA A 1 90 ? 6.878 -0.384 -3.127 1.00 98.00 90 ALA A C 1
ATOM 702 O O . ALA A 1 90 ? 6.144 0.440 -2.584 1.00 98.00 90 ALA A O 1
ATOM 703 N N . CYS A 1 91 ? 6.411 -1.434 -3.802 1.00 97.56 91 CYS A N 1
ATOM 704 C CA . CYS A 1 91 ? 5.001 -1.767 -3.932 1.00 97.56 91 CYS A CA 1
ATOM 705 C C . CYS A 1 91 ? 4.370 -2.150 -2.589 1.00 97.56 91 CYS A C 1
ATOM 707 O O . CYS A 1 91 ? 3.281 -1.672 -2.306 1.00 97.56 91 CYS A O 1
ATOM 709 N N . GLU A 1 92 ? 5.046 -2.937 -1.744 1.00 97.31 92 GLU A N 1
ATOM 710 C CA . GLU A 1 92 ? 4.576 -3.267 -0.388 1.00 97.31 92 GLU A CA 1
ATOM 711 C C . GLU A 1 92 ? 4.305 -1.993 0.435 1.00 97.31 92 GLU A C 1
ATOM 713 O O . GLU A 1 92 ? 3.232 -1.864 1.019 1.00 97.31 92 GLU A O 1
ATOM 718 N N . GLU A 1 93 ? 5.215 -1.012 0.398 1.00 98.44 93 GLU A N 1
ATOM 719 C CA . GLU A 1 93 ? 5.047 0.271 1.101 1.00 98.44 93 GLU A CA 1
ATOM 720 C C . GLU A 1 93 ? 3.919 1.134 0.499 1.00 98.44 93 GLU A C 1
ATOM 722 O O . GLU A 1 93 ? 3.163 1.785 1.221 1.00 98.44 93 GLU A O 1
ATOM 727 N N . LEU A 1 94 ? 3.771 1.143 -0.831 1.00 98.69 94 LEU A N 1
ATOM 728 C CA . LEU A 1 94 ? 2.642 1.817 -1.479 1.00 98.69 94 LEU A CA 1
ATOM 729 C C . LEU A 1 94 ? 1.313 1.186 -1.059 1.00 98.69 94 LEU A C 1
ATOM 731 O O . LEU A 1 94 ? 0.362 1.894 -0.737 1.00 98.69 94 LEU A O 1
ATOM 735 N N . ILE A 1 95 ? 1.244 -0.141 -1.058 1.00 98.69 95 ILE A N 1
ATOM 736 C CA . ILE A 1 95 ? 0.054 -0.894 -0.670 1.00 98.69 95 ILE A CA 1
ATOM 737 C C . ILE A 1 95 ? -0.295 -0.597 0.787 1.00 98.69 95 ILE A C 1
ATOM 739 O O . ILE A 1 95 ? -1.461 -0.341 1.083 1.00 98.69 95 ILE A O 1
ATOM 743 N N . GLU A 1 96 ? 0.692 -0.571 1.682 1.00 98.56 96 GLU A N 1
ATOM 744 C CA . GLU A 1 96 ? 0.514 -0.138 3.069 1.00 98.56 96 GLU A CA 1
ATOM 745 C C . GLU A 1 96 ? -0.101 1.268 3.133 1.00 98.56 96 GLU A C 1
ATOM 747 O O . GLU A 1 96 ? -1.122 1.459 3.792 1.00 98.56 96 GLU A O 1
ATOM 752 N N . ALA A 1 97 ? 0.431 2.235 2.380 1.00 98.69 97 ALA A N 1
ATOM 753 C CA . ALA A 1 97 ? -0.095 3.598 2.358 1.00 98.69 97 ALA A CA 1
ATOM 754 C C . ALA A 1 97 ? -1.541 3.690 1.833 1.00 98.69 97 ALA A C 1
ATOM 756 O O . ALA A 1 97 ? -2.377 4.350 2.456 1.00 98.69 97 ALA A O 1
ATOM 757 N N . LEU A 1 98 ? -1.851 3.030 0.711 1.00 98.62 98 LEU A N 1
ATOM 758 C CA . LEU A 1 98 ? -3.188 3.047 0.104 1.00 98.62 98 LEU A CA 1
ATOM 759 C C . LEU A 1 98 ? -4.219 2.360 1.000 1.00 98.62 98 LEU A C 1
ATOM 761 O O . LEU A 1 98 ? -5.282 2.915 1.276 1.00 98.62 98 LEU A O 1
ATOM 765 N N . THR A 1 99 ? -3.891 1.166 1.495 1.00 98.56 99 THR A N 1
ATOM 766 C CA . THR A 1 99 ? -4.779 0.407 2.382 1.00 98.56 99 THR A CA 1
ATOM 767 C C . THR A 1 99 ? -4.981 1.124 3.716 1.00 98.56 99 THR A C 1
ATOM 769 O O . THR A 1 99 ? -6.093 1.115 4.241 1.00 98.56 99 THR A O 1
ATOM 772 N N . PHE A 1 100 ? -3.956 1.809 4.235 1.00 98.50 100 PHE A N 1
ATOM 773 C CA . PHE A 1 100 ? -4.064 2.580 5.470 1.00 98.50 100 PHE A CA 1
ATOM 774 C C . PHE A 1 100 ? -4.939 3.821 5.304 1.00 98.50 100 PHE A C 1
ATOM 776 O O . PHE A 1 100 ? -5.832 4.039 6.119 1.00 98.50 100 PHE A O 1
ATOM 783 N N . ILE A 1 101 ? -4.752 4.613 4.244 1.00 97.94 101 ILE A N 1
ATOM 784 C CA . ILE A 1 101 ? -5.614 5.777 3.987 1.00 97.94 101 ILE A CA 1
ATOM 785 C C . ILE A 1 101 ? -7.063 5.359 3.748 1.00 97.94 101 ILE A C 1
ATOM 787 O O . ILE A 1 101 ? -7.971 5.973 4.313 1.00 97.94 101 ILE A O 1
ATOM 791 N N . TYR A 1 102 ? -7.279 4.291 2.981 1.00 97.69 102 TYR A N 1
ATOM 792 C CA . TYR A 1 102 ? -8.613 3.740 2.779 1.00 97.69 102 TYR A CA 1
ATOM 793 C C . TYR A 1 102 ? -9.238 3.282 4.104 1.00 97.69 102 TYR A C 1
ATOM 795 O O . TYR A 1 102 ? -10.395 3.598 4.383 1.00 97.69 102 TYR A O 1
ATOM 803 N N . TYR A 1 103 ? -8.469 2.612 4.968 1.00 97.62 103 TYR A N 1
ATOM 804 C CA . TYR A 1 103 ? -8.931 2.218 6.298 1.00 97.62 103 TYR A CA 1
ATOM 805 C C . TYR A 1 103 ? -9.274 3.425 7.181 1.00 97.62 103 TYR A C 1
ATOM 807 O O . TYR A 1 103 ? -10.313 3.435 7.839 1.00 97.62 103 TYR A O 1
ATOM 815 N N . VAL A 1 104 ? -8.434 4.463 7.191 1.00 95.56 104 VAL A N 1
ATOM 816 C CA . VAL A 1 104 ? -8.675 5.688 7.967 1.00 95.56 104 VAL A CA 1
ATOM 817 C C . VAL A 1 104 ? -9.974 6.368 7.534 1.00 95.56 104 VAL A C 1
ATOM 819 O O . VAL A 1 104 ? -10.724 6.813 8.401 1.00 95.56 104 VAL A O 1
ATOM 822 N N . GLY A 1 105 ? -10.254 6.423 6.229 1.00 94.12 105 GLY A N 1
ATOM 823 C CA . GLY A 1 105 ? -11.471 7.029 5.689 1.00 94.12 105 GLY A CA 1
ATOM 824 C C . GLY A 1 105 ? -12.735 6.188 5.882 1.00 94.12 105 GLY A C 1
ATOM 825 O O . GLY A 1 105 ? -13.798 6.753 6.116 1.00 94.12 105 GLY A O 1
ATOM 826 N N . ASN A 1 106 ? -12.628 4.856 5.813 1.00 94.25 106 ASN A N 1
ATOM 827 C CA . ASN A 1 106 ? -13.798 3.997 5.578 1.00 94.25 106 ASN A CA 1
ATOM 828 C C . ASN A 1 106 ? -13.969 2.853 6.583 1.00 94.25 106 ASN A C 1
ATOM 830 O O . ASN A 1 106 ? -15.004 2.195 6.566 1.00 94.25 106 ASN A O 1
ATOM 834 N N . LYS A 1 107 ? -12.967 2.580 7.431 1.00 93.75 107 LYS A N 1
ATOM 835 C CA . LYS A 1 107 ? -12.947 1.449 8.387 1.00 93.75 107 LYS A CA 1
ATOM 836 C C . LYS A 1 107 ? -13.122 0.077 7.734 1.00 93.75 107 LYS A C 1
ATOM 838 O O . LYS A 1 107 ? -13.565 -0.885 8.357 1.00 93.75 107 LYS A O 1
ATOM 843 N N . LYS A 1 108 ? -12.729 -0.018 6.465 1.00 95.50 108 LYS A N 1
ATOM 844 C CA . LYS A 1 108 ? -12.789 -1.220 5.634 1.00 95.50 108 LYS A CA 1
ATOM 845 C C . LYS A 1 108 ? -11.400 -1.584 5.126 1.00 95.50 108 LYS A C 1
ATOM 847 O O . LYS A 1 108 ? -10.486 -0.761 5.113 1.00 95.50 108 LYS A O 1
ATOM 852 N N . LEU A 1 109 ? -11.262 -2.825 4.676 1.00 97.00 109 LEU A N 1
ATOM 853 C CA . LEU A 1 109 ? -10.080 -3.282 3.959 1.00 97.00 109 LEU A CA 1
ATOM 854 C C . LEU A 1 109 ? -10.220 -2.929 2.475 1.00 97.00 109 LEU A C 1
ATOM 856 O O . LEU A 1 109 ? -11.209 -3.311 1.854 1.00 97.00 109 LEU A O 1
ATOM 860 N N . LEU A 1 110 ? -9.230 -2.242 1.904 1.00 97.62 110 LEU A N 1
ATOM 861 C CA . LEU A 1 110 ? -9.174 -2.005 0.460 1.00 97.62 110 LEU A CA 1
ATOM 862 C C . LEU A 1 110 ? -8.903 -3.334 -0.253 1.00 97.62 110 LEU A C 1
ATOM 864 O O . LEU A 1 110 ? -7.856 -3.937 -0.007 1.00 97.62 110 LEU A O 1
ATOM 868 N N . SER A 1 111 ? -9.819 -3.789 -1.112 1.00 96.81 1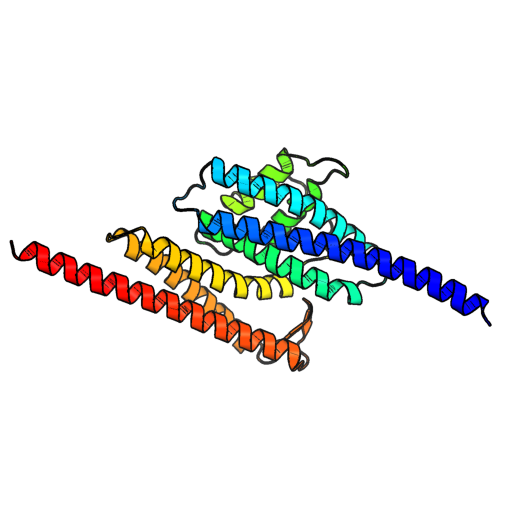11 SER A N 1
ATOM 869 C CA . SER A 1 111 ? -9.652 -5.035 -1.871 1.00 96.81 111 SER A CA 1
ATOM 870 C C . SER A 1 111 ? -8.509 -4.941 -2.884 1.00 96.81 111 SER A C 1
ATOM 872 O O . SER A 1 111 ? -8.126 -3.852 -3.320 1.00 96.81 111 SER A O 1
ATOM 874 N N . TYR A 1 112 ? -7.967 -6.097 -3.276 1.00 96.94 112 TYR A N 1
ATOM 875 C CA . TYR A 1 112 ? -6.918 -6.168 -4.293 1.00 96.94 112 TYR A CA 1
ATOM 876 C C . TYR A 1 112 ? -7.392 -5.568 -5.620 1.00 96.94 112 TYR A C 1
ATOM 878 O O . TYR A 1 112 ? -6.697 -4.753 -6.215 1.00 96.94 112 TYR A O 1
ATOM 886 N N . GLU A 1 113 ? -8.598 -5.932 -6.048 1.00 94.44 113 GLU A N 1
ATOM 887 C CA . GLU A 1 113 ? -9.189 -5.504 -7.313 1.00 94.44 113 GLU A CA 1
ATOM 888 C C . GLU A 1 113 ? -9.356 -3.980 -7.352 1.00 94.44 113 GLU A C 1
ATOM 890 O O . GLU A 1 113 ? -8.904 -3.334 -8.295 1.00 94.44 113 GLU A O 1
ATOM 895 N N . LYS A 1 114 ? -9.906 -3.382 -6.287 1.00 94.50 114 LYS A N 1
ATOM 896 C CA . LYS A 1 114 ? -10.074 -1.925 -6.203 1.00 94.50 114 LYS A CA 1
ATOM 897 C C . LYS A 1 114 ? -8.733 -1.197 -6.145 1.00 94.50 114 LYS A C 1
ATOM 899 O O . LYS A 1 114 ? -8.566 -0.158 -6.776 1.00 94.50 114 LYS A O 1
ATOM 904 N N . MET A 1 115 ? -7.759 -1.744 -5.418 1.00 96.62 115 MET A N 1
ATOM 905 C CA . MET A 1 115 ? -6.406 -1.186 -5.371 1.00 96.62 115 MET A CA 1
ATOM 906 C C . MET A 1 115 ? -5.727 -1.210 -6.744 1.00 96.62 115 MET A C 1
ATOM 908 O O . MET A 1 115 ? -5.100 -0.221 -7.119 1.00 96.62 115 MET A O 1
ATOM 912 N N . VAL A 1 116 ? -5.881 -2.294 -7.509 1.00 95.38 116 VAL A N 1
ATOM 913 C CA . VAL A 1 116 ? -5.369 -2.379 -8.882 1.00 95.38 116 VAL A CA 1
ATOM 914 C C . VAL A 1 116 ? -5.971 -1.277 -9.751 1.00 95.38 116 VAL A C 1
ATOM 916 O O . VAL A 1 116 ? -5.216 -0.580 -10.423 1.00 95.38 116 VAL A O 1
ATOM 919 N N . GLU A 1 117 ? -7.285 -1.056 -9.696 1.00 93.56 117 GLU A N 1
ATOM 920 C CA . GLU A 1 117 ? -7.933 0.005 -10.481 1.00 93.56 117 GLU A CA 1
ATOM 921 C C . GLU A 1 117 ? -7.486 1.411 -10.055 1.00 93.56 117 GLU A C 1
ATOM 923 O O . GLU A 1 117 ? -7.176 2.243 -10.909 1.00 93.56 117 GLU A O 1
ATOM 928 N N . ILE A 1 118 ? -7.316 1.661 -8.751 1.00 95.44 118 ILE A N 1
ATOM 929 C CA . ILE A 1 118 ? -6.733 2.917 -8.249 1.00 95.44 118 ILE A CA 1
ATOM 930 C C . ILE A 1 118 ? -5.326 3.127 -8.825 1.00 95.44 118 ILE A C 1
ATOM 932 O O . ILE A 1 118 ? -5.023 4.202 -9.343 1.00 95.44 118 ILE A O 1
ATOM 936 N N . ILE A 1 119 ? -4.462 2.111 -8.764 1.00 96.12 119 ILE A N 1
ATOM 937 C CA . ILE A 1 119 ? -3.074 2.207 -9.236 1.00 96.12 119 ILE A CA 1
ATOM 938 C C . ILE A 1 119 ? -3.011 2.379 -10.751 1.00 96.12 119 ILE A C 1
ATOM 940 O O . ILE A 1 119 ? -2.215 3.180 -11.245 1.00 96.12 119 ILE A O 1
ATOM 944 N N . LYS A 1 120 ? -3.850 1.673 -11.508 1.00 94.56 120 LYS A N 1
ATOM 945 C CA . LYS A 1 120 ? -3.932 1.893 -12.949 1.00 94.56 120 LYS A CA 1
ATOM 946 C C . LYS A 1 120 ? -4.425 3.309 -13.261 1.00 94.56 120 LYS A C 1
ATOM 948 O O . LYS A 1 120 ? -3.859 3.945 -14.144 1.00 94.56 120 LYS A O 1
ATOM 953 N N . GLY A 1 121 ? -5.391 3.839 -12.506 1.00 93.75 121 GLY A N 1
ATOM 954 C CA . GLY A 1 121 ? -5.821 5.237 -12.594 1.00 93.75 121 GLY A CA 1
ATOM 955 C C . GLY A 1 121 ? -4.674 6.221 -12.330 1.00 93.75 121 GLY A C 1
ATOM 956 O O . GLY A 1 121 ? -4.491 7.173 -13.087 1.00 93.75 121 GLY A O 1
ATOM 957 N N . MET A 1 122 ? -3.828 5.948 -11.329 1.00 94.62 122 MET A N 1
ATOM 958 C CA . MET A 1 122 ? -2.605 6.723 -11.072 1.00 94.62 122 MET A CA 1
ATOM 959 C C . MET A 1 122 ? -1.646 6.694 -12.266 1.00 94.62 122 MET A C 1
ATOM 961 O O . MET A 1 122 ? -1.170 7.740 -12.699 1.00 94.62 122 MET A O 1
ATOM 965 N N . ILE A 1 123 ? -1.368 5.510 -12.818 1.00 94.50 123 ILE A N 1
ATOM 966 C CA . ILE A 1 123 ? -0.482 5.370 -13.982 1.00 94.50 123 ILE A CA 1
ATOM 967 C C . ILE A 1 123 ? -1.081 6.091 -15.194 1.00 94.50 123 ILE A C 1
ATOM 969 O O . ILE A 1 123 ? -0.368 6.810 -15.890 1.00 94.50 123 ILE A O 1
ATOM 973 N N . ARG A 1 124 ? -2.393 5.957 -15.419 1.00 92.00 124 ARG A N 1
ATOM 974 C CA . ARG A 1 124 ? -3.109 6.571 -16.542 1.00 92.00 124 ARG A CA 1
ATOM 975 C C . ARG A 1 124 ? -3.140 8.093 -16.473 1.00 92.00 124 ARG A C 1
ATOM 977 O O . ARG A 1 124 ? -3.142 8.738 -17.525 1.00 92.00 124 ARG A O 1
ATOM 984 N N . ALA A 1 125 ? -3.167 8.649 -15.263 1.00 92.19 125 ALA A N 1
ATOM 985 C CA . ALA A 1 125 ? -3.099 10.085 -15.042 1.00 92.19 125 ALA A CA 1
ATOM 986 C C . ALA A 1 125 ? -1.758 10.678 -15.501 1.00 92.19 125 ALA A C 1
ATOM 988 O O . ALA A 1 125 ? -1.686 11.874 -15.764 1.00 92.19 125 ALA A O 1
ATOM 989 N N . ASN A 1 126 ? -0.695 9.878 -15.629 1.00 89.12 126 ASN A N 1
ATOM 990 C CA . ASN A 1 126 ? 0.559 10.358 -16.190 1.00 89.12 126 ASN A CA 1
ATOM 991 C C . ASN A 1 126 ? 0.452 10.520 -17.715 1.00 89.12 126 ASN A C 1
ATOM 993 O O . ASN A 1 126 ? 0.330 9.542 -18.449 1.00 89.12 126 ASN A O 1
ATOM 997 N N . THR A 1 127 ? 0.589 11.750 -18.210 1.00 80.56 127 THR A N 1
ATOM 998 C CA . THR A 1 127 ? 0.615 12.061 -19.649 1.00 80.56 127 THR A CA 1
ATOM 999 C C . THR A 1 127 ? 2.036 12.390 -20.130 1.00 80.56 127 THR A C 1
ATOM 1001 O O . THR A 1 127 ? 2.236 13.248 -20.993 1.00 80.56 127 THR A O 1
ATOM 1004 N N . GLY A 1 128 ? 3.048 11.768 -19.517 1.00 76.25 128 GLY A N 1
ATOM 1005 C CA . GLY A 1 128 ? 4.470 11.952 -19.814 1.00 76.25 128 GLY A CA 1
ATOM 1006 C C . GLY A 1 128 ? 5.108 13.076 -18.996 1.00 76.25 128 GLY A C 1
ATOM 1007 O O . GLY A 1 128 ? 5.884 12.807 -18.084 1.00 76.25 128 GLY A O 1
ATOM 1008 N N . ASN A 1 129 ? 4.780 14.333 -19.320 1.00 72.69 129 ASN A N 1
ATOM 1009 C CA . ASN A 1 129 ? 5.360 15.517 -18.657 1.00 72.69 129 ASN A CA 1
ATOM 1010 C C . ASN A 1 129 ? 4.415 16.211 -17.668 1.00 72.69 129 ASN A C 1
ATOM 1012 O O . ASN A 1 129 ? 4.862 17.049 -16.891 1.00 72.69 129 ASN A O 1
ATOM 1016 N N . ASN A 1 130 ? 3.126 15.882 -17.713 1.00 84.25 130 ASN A N 1
ATOM 1017 C CA . ASN A 1 130 ? 2.088 16.456 -16.867 1.00 84.25 130 ASN A CA 1
ATOM 1018 C C . ASN A 1 130 ? 1.242 15.335 -16.265 1.00 84.25 130 ASN A C 1
ATOM 1020 O O . ASN A 1 130 ? 1.313 14.180 -16.690 1.00 84.25 130 ASN A O 1
ATOM 1024 N N . ILE A 1 131 ? 0.432 15.708 -15.281 1.00 91.38 131 ILE A N 1
ATOM 1025 C CA . ILE A 1 131 ? -0.564 14.832 -14.686 1.00 91.38 131 ILE A CA 1
ATOM 1026 C C . ILE A 1 131 ? -1.951 15.344 -15.051 1.00 91.38 131 ILE A C 1
ATOM 1028 O O . ILE A 1 131 ? -2.241 16.535 -14.923 1.00 91.38 131 ILE A O 1
ATOM 1032 N N . ASP A 1 132 ? -2.805 14.428 -15.495 1.00 92.88 132 ASP A N 1
ATOM 1033 C CA . ASP A 1 132 ? -4.238 14.645 -15.585 1.00 92.88 132 ASP A CA 1
ATOM 1034 C C . ASP A 1 132 ? -4.812 14.724 -14.164 1.00 92.88 132 ASP A C 1
ATOM 1036 O O . ASP A 1 132 ? -5.044 13.720 -13.485 1.00 92.88 132 ASP A O 1
ATOM 1040 N N . GLU A 1 133 ? -4.989 15.958 -13.697 1.00 93.25 133 GLU A N 1
ATOM 1041 C CA . GLU A 1 133 ? -5.493 16.264 -12.359 1.00 93.25 133 GLU A CA 1
ATOM 1042 C C . GLU A 1 133 ? -6.900 15.722 -12.108 1.00 93.25 133 GLU A C 1
ATOM 1044 O O . GLU A 1 133 ? -7.234 15.472 -10.950 1.00 93.25 133 GLU A O 1
ATOM 1049 N N . LEU A 1 134 ? -7.717 15.543 -13.155 1.00 91.94 134 LEU A N 1
ATOM 1050 C CA . LEU A 1 134 ? -9.058 14.987 -13.022 1.00 91.94 134 LEU A CA 1
ATOM 1051 C C . LEU A 1 134 ? -8.963 13.488 -12.746 1.00 91.94 134 LEU A C 1
ATOM 1053 O O . LEU A 1 134 ? -9.472 13.036 -11.725 1.00 91.94 134 LEU A O 1
ATOM 1057 N N . ILE A 1 135 ? -8.260 12.733 -13.597 1.00 92.25 135 ILE A N 1
ATOM 1058 C CA . ILE A 1 135 ? -8.094 11.279 -13.423 1.00 92.25 135 ILE A CA 1
ATOM 1059 C C . ILE A 1 135 ? -7.408 10.970 -12.087 1.00 92.25 135 ILE A C 1
ATOM 1061 O O . ILE A 1 135 ? -7.835 10.070 -11.360 1.00 92.25 135 ILE A O 1
ATOM 1065 N N . LEU A 1 136 ? -6.380 11.745 -11.722 1.00 93.75 136 LEU A N 1
ATOM 1066 C CA . LEU A 1 136 ? -5.697 11.571 -10.442 1.00 93.75 136 LEU A CA 1
ATOM 1067 C C . LEU A 1 136 ? -6.639 11.820 -9.252 1.00 93.75 136 LEU A C 1
ATOM 1069 O O . LEU A 1 136 ? -6.592 11.081 -8.269 1.00 93.75 136 LEU A O 1
ATOM 1073 N N . ASP A 1 137 ? -7.482 12.856 -9.321 1.00 93.44 137 ASP A N 1
ATOM 1074 C CA . ASP A 1 137 ? -8.442 13.163 -8.255 1.00 93.44 137 ASP A CA 1
ATOM 1075 C C . ASP A 1 137 ? -9.489 12.060 -8.099 1.00 93.44 137 ASP A C 1
ATOM 1077 O O . ASP A 1 137 ? -9.789 11.672 -6.973 1.00 93.44 137 ASP A O 1
ATOM 1081 N N . LYS A 1 138 ? -9.980 11.504 -9.213 1.00 93.62 138 LYS A N 1
ATOM 1082 C CA . LYS A 1 138 ? -10.897 10.357 -9.213 1.00 93.62 138 LYS A CA 1
ATOM 1083 C C . LYS A 1 138 ? -10.285 9.138 -8.525 1.00 93.62 138 LYS A C 1
ATOM 1085 O O . LYS A 1 138 ? -10.876 8.591 -7.595 1.00 93.62 138 LYS A O 1
ATOM 1090 N N . ALA A 1 139 ? -9.055 8.771 -8.897 1.00 94.38 139 ALA A N 1
ATOM 1091 C CA . ALA A 1 139 ? -8.330 7.667 -8.265 1.00 94.38 139 ALA A CA 1
ATOM 1092 C C . ALA A 1 139 ? -8.110 7.903 -6.758 1.00 94.38 139 ALA A C 1
ATOM 1094 O O . ALA A 1 139 ? -8.259 6.987 -5.945 1.00 94.38 139 ALA A O 1
ATOM 1095 N N . LEU A 1 140 ? -7.795 9.141 -6.361 1.00 95.38 140 LEU A N 1
ATOM 1096 C CA . LEU A 1 140 ? -7.625 9.493 -4.954 1.00 95.38 140 LEU A CA 1
ATOM 1097 C C . LEU A 1 140 ? -8.946 9.435 -4.175 1.00 95.38 140 LEU A C 1
ATOM 1099 O O . LEU A 1 140 ? -8.964 8.905 -3.065 1.00 95.38 140 LEU A O 1
ATOM 1103 N N . LYS A 1 141 ? -10.051 9.939 -4.730 1.00 94.19 141 LYS A N 1
ATOM 1104 C CA . LYS A 1 141 ? -11.376 9.848 -4.100 1.00 94.19 141 LYS A CA 1
ATOM 1105 C C . LYS A 1 141 ? -11.824 8.407 -3.922 1.00 94.19 141 LYS A C 1
ATOM 1107 O O . LYS A 1 141 ? -12.274 8.066 -2.833 1.00 94.19 141 LYS A O 1
ATOM 1112 N N . ALA A 1 142 ? -11.621 7.554 -4.923 1.00 93.75 142 ALA A N 1
ATOM 1113 C CA . ALA A 1 142 ? -11.907 6.128 -4.808 1.00 93.75 142 ALA A CA 1
ATOM 1114 C C . ALA A 1 142 ? -11.096 5.466 -3.676 1.00 93.75 142 ALA A C 1
ATOM 1116 O O . ALA A 1 142 ? -11.601 4.598 -2.961 1.00 93.75 142 ALA A O 1
ATOM 1117 N N . CYS A 1 143 ? -9.852 5.914 -3.467 1.00 95.12 143 CYS A N 1
ATOM 1118 C CA . CYS A 1 143 ? -8.996 5.457 -2.372 1.00 95.12 143 CYS A CA 1
ATOM 1119 C C . CYS A 1 143 ? -9.391 6.029 -1.000 1.00 95.12 143 CYS A C 1
ATOM 1121 O O . CYS A 1 143 ? -9.213 5.365 0.017 1.00 95.12 143 CYS A O 1
ATOM 1123 N N . VAL A 1 144 ? -9.868 7.270 -0.933 1.00 94.69 144 VAL A N 1
ATOM 1124 C CA . VAL A 1 144 ? -10.115 7.971 0.336 1.00 94.69 144 VAL A CA 1
ATOM 1125 C C . VAL A 1 144 ? -11.551 7.790 0.826 1.00 94.69 144 VAL A C 1
ATOM 1127 O O . VAL A 1 144 ? -11.762 7.580 2.018 1.00 94.69 144 VAL A O 1
ATOM 1130 N N . TYR A 1 145 ? -12.525 7.871 -0.075 1.00 92.75 145 TYR A N 1
ATOM 1131 C CA . TYR A 1 145 ? -13.955 7.956 0.232 1.00 92.75 145 TYR A CA 1
ATOM 1132 C C . TYR A 1 145 ? -14.753 6.728 -0.220 1.00 92.75 145 TYR A C 1
ATOM 1134 O O . TYR A 1 145 ? -15.977 6.754 -0.149 1.00 92.75 145 TYR A O 1
ATOM 1142 N N . ASP A 1 146 ? -14.080 5.671 -0.691 1.00 91.12 146 ASP A N 1
ATOM 1143 C CA . ASP A 1 146 ? -14.723 4.440 -1.173 1.00 91.12 146 ASP A CA 1
ATOM 1144 C C . ASP A 1 146 ? -15.662 4.663 -2.375 1.00 91.12 146 ASP A C 1
ATOM 1146 O O . ASP A 1 146 ? -16.498 3.815 -2.666 1.00 91.12 146 ASP A O 1
ATOM 1150 N N . ASP A 1 147 ? -15.496 5.769 -3.106 1.00 85.06 147 ASP A N 1
ATOM 1151 C CA . ASP A 1 147 ? -16.357 6.146 -4.230 1.00 85.06 147 ASP A CA 1
ATOM 1152 C C . ASP A 1 147 ? -16.055 5.292 -5.473 1.00 85.06 147 ASP A C 1
ATOM 1154 O O . ASP A 1 147 ? -15.054 5.490 -6.161 1.00 85.06 147 ASP A O 1
ATOM 1158 N N . GLU A 1 148 ? -16.887 4.276 -5.712 1.00 73.31 148 GLU A N 1
ATOM 1159 C CA . GLU A 1 148 ? -16.736 3.341 -6.837 1.00 73.31 148 GLU A CA 1
ATOM 1160 C C . GLU A 1 148 ? -17.128 3.957 -8.181 1.00 73.31 148 GLU A C 1
ATOM 1162 O O . GLU A 1 148 ? -16.577 3.562 -9.206 1.00 73.31 148 GLU A O 1
ATOM 1167 N N . GLN A 1 149 ? -18.006 4.965 -8.180 1.00 76.44 149 GLN A N 1
ATOM 1168 C CA . GLN A 1 149 ? -18.495 5.597 -9.410 1.00 76.44 149 GLN A CA 1
ATOM 1169 C C . GLN A 1 149 ? -17.369 6.336 -10.141 1.00 76.44 149 GLN A C 1
ATOM 1171 O O . GLN A 1 149 ? -17.309 6.343 -11.368 1.00 76.44 149 GLN A O 1
ATOM 1176 N N . GLU A 1 150 ? -16.418 6.891 -9.388 1.00 73.81 150 GLU A N 1
ATOM 1177 C CA . GLU A 1 150 ? -15.264 7.602 -9.943 1.00 73.81 150 GLU A CA 1
ATOM 1178 C C . GLU A 1 150 ? -14.312 6.679 -10.740 1.00 73.81 150 GLU A C 1
ATOM 1180 O O . GLU A 1 150 ? -13.577 7.169 -11.601 1.00 73.81 150 GLU A O 1
ATOM 1185 N N . LEU A 1 151 ? -14.320 5.357 -10.497 1.00 68.75 151 LEU A N 1
ATOM 1186 C CA . LEU A 1 151 ? -13.479 4.387 -11.220 1.00 68.75 151 LEU A CA 1
ATOM 1187 C C . LEU A 1 151 ? -14.128 3.869 -12.513 1.00 68.75 151 LEU A C 1
ATOM 1189 O O . LEU A 1 151 ? -13.407 3.544 -13.451 1.00 68.75 151 LEU A O 1
ATOM 1193 N N . GLU A 1 152 ? -15.461 3.815 -12.593 1.00 66.88 152 GLU A N 1
ATOM 1194 C CA . GLU A 1 152 ? -16.187 3.310 -13.774 1.00 66.88 152 GLU A CA 1
ATOM 1195 C C . GLU A 1 152 ? -16.131 4.275 -14.970 1.00 66.88 152 GLU A C 1
ATOM 1197 O O . GLU A 1 152 ? -16.220 3.857 -16.123 1.00 66.88 152 GLU A O 1
ATOM 1202 N N . GLU A 1 153 ? -15.943 5.571 -14.714 1.00 60.09 153 GLU A N 1
ATOM 1203 C CA . GLU A 1 153 ? -15.866 6.605 -15.754 1.00 60.09 153 GLU A CA 1
ATOM 1204 C C . GLU A 1 153 ? -14.476 6.738 -16.404 1.00 60.09 153 GLU A C 1
ATOM 1206 O O . GLU A 1 153 ? -14.302 7.526 -17.338 1.00 60.09 153 GLU A O 1
ATOM 1211 N N . VAL A 1 154 ? -13.469 6.011 -15.913 1.00 63.44 154 VAL A N 1
ATOM 1212 C CA . VAL A 1 154 ? -12.114 6.018 -16.471 1.00 63.44 154 VAL A CA 1
ATOM 1213 C C . VAL A 1 154 ? -11.896 4.674 -17.155 1.00 63.44 154 VAL A C 1
ATOM 1215 O O . VAL A 1 154 ? -11.701 3.666 -16.493 1.00 63.44 154 VAL A O 1
ATOM 1218 N N . GLU A 1 155 ? -11.923 4.626 -18.487 1.00 61.56 155 GLU A N 1
ATOM 1219 C CA . GLU A 1 155 ? -11.553 3.410 -19.219 1.00 61.56 155 GLU A CA 1
ATOM 1220 C C . GLU A 1 155 ? -10.051 3.146 -19.013 1.00 61.56 155 GLU A C 1
ATOM 1222 O O . GLU A 1 155 ? -9.192 3.802 -19.614 1.00 61.56 155 GLU A O 1
ATOM 1227 N N . VAL A 1 156 ? -9.718 2.244 -18.084 1.00 64.94 156 VAL A N 1
ATOM 1228 C CA . VAL A 1 156 ? -8.334 1.997 -17.664 1.00 64.94 156 VAL A CA 1
ATOM 1229 C C . VAL A 1 156 ? -7.696 0.850 -18.453 1.00 64.94 156 VAL A C 1
ATOM 1231 O O . VAL A 1 156 ? -7.373 -0.206 -17.907 1.00 64.94 156 VAL A O 1
ATOM 1234 N N . ASP A 1 157 ? -7.472 1.063 -19.752 1.00 75.19 157 ASP A N 1
ATOM 1235 C CA . ASP A 1 157 ? -6.651 0.161 -20.576 1.00 75.19 157 ASP A CA 1
ATOM 1236 C C . ASP A 1 157 ? -5.153 0.416 -20.332 1.00 75.19 157 ASP A C 1
ATOM 1238 O O . ASP A 1 157 ? -4.430 0.990 -21.147 1.00 75.19 157 ASP A O 1
ATOM 1242 N N . VAL A 1 158 ? -4.697 0.078 -19.124 1.00 87.19 158 VAL A N 1
ATOM 1243 C CA . VAL A 1 158 ? -3.290 0.166 -18.718 1.00 87.19 158 VAL A CA 1
ATOM 1244 C C . VAL A 1 158 ? -2.839 -1.193 -18.202 1.00 87.19 158 VAL A C 1
ATOM 1246 O O . VAL A 1 158 ? -3.381 -1.719 -17.225 1.00 87.19 158 VAL A O 1
ATOM 1249 N N . GLU A 1 159 ? -1.795 -1.742 -18.825 1.00 91.19 159 GLU A N 1
ATOM 1250 C CA . GLU A 1 159 ? -1.114 -2.935 -18.328 1.00 91.19 159 GLU A CA 1
ATOM 1251 C C . GLU A 1 159 ? -0.367 -2.600 -17.029 1.00 91.19 159 GLU A C 1
ATOM 1253 O O . GLU A 1 159 ? 0.574 -1.807 -17.028 1.00 91.19 159 GLU A O 1
ATOM 1258 N N . LEU A 1 160 ? -0.768 -3.219 -15.917 1.00 94.12 160 LEU A N 1
ATOM 1259 C CA . LEU A 1 160 ? -0.055 -3.154 -14.642 1.00 94.12 160 LEU A CA 1
ATOM 1260 C C . LEU A 1 160 ? 0.760 -4.439 -14.455 1.00 94.12 160 LEU A C 1
ATOM 1262 O O . LEU A 1 160 ? 0.194 -5.490 -14.169 1.00 94.12 160 LEU A O 1
ATOM 1266 N N . ALA A 1 161 ? 2.084 -4.347 -14.590 1.00 93.56 161 ALA A N 1
ATOM 1267 C CA . ALA A 1 161 ? 2.985 -5.505 -14.537 1.00 93.56 161 ALA A CA 1
ATOM 1268 C C . ALA A 1 161 ? 3.815 -5.595 -13.242 1.00 93.56 161 ALA A C 1
ATOM 1270 O O . ALA A 1 161 ? 4.485 -6.599 -13.004 1.00 93.56 161 ALA A O 1
ATOM 1271 N N . ILE A 1 162 ? 3.815 -4.540 -12.422 1.00 94.88 162 ILE A N 1
ATOM 1272 C CA . ILE A 1 162 ? 4.736 -4.392 -11.281 1.00 94.88 162 ILE A CA 1
ATOM 1273 C C . ILE A 1 162 ? 4.161 -4.813 -9.923 1.00 94.88 162 ILE A C 1
ATOM 1275 O O . ILE A 1 162 ? 4.918 -4.895 -8.957 1.00 94.88 162 ILE A O 1
ATOM 1279 N N . ILE A 1 163 ? 2.854 -5.074 -9.841 1.00 95.31 163 ILE A N 1
ATOM 1280 C CA . ILE A 1 163 ? 2.147 -5.447 -8.607 1.00 95.31 163 ILE A CA 1
ATOM 1281 C C . ILE A 1 163 ? 1.330 -6.706 -8.855 1.00 95.31 163 ILE A C 1
ATOM 1283 O O . ILE A 1 163 ? 0.613 -6.796 -9.848 1.00 95.31 163 ILE A O 1
ATOM 1287 N N . ASP A 1 164 ? 1.407 -7.646 -7.916 1.00 94.31 164 ASP A N 1
ATOM 1288 C CA . ASP A 1 164 ? 0.578 -8.846 -7.888 1.00 94.31 164 ASP A CA 1
ATOM 1289 C C . ASP A 1 164 ? 0.097 -9.144 -6.449 1.00 94.31 164 ASP A C 1
ATOM 1291 O O . ASP A 1 164 ? 0.467 -8.494 -5.465 1.00 94.31 164 ASP A O 1
ATOM 1295 N N . ARG A 1 165 ? -0.750 -10.163 -6.300 1.00 95.56 165 ARG A N 1
ATOM 1296 C CA . ARG A 1 165 ? -1.332 -10.613 -5.028 1.00 95.56 165 ARG A CA 1
ATOM 1297 C C . ARG A 1 165 ? -0.320 -10.890 -3.904 1.00 95.56 165 ARG A C 1
ATOM 1299 O O . ARG A 1 165 ? -0.682 -10.623 -2.756 1.00 95.56 165 ARG A O 1
ATOM 1306 N N . PRO A 1 166 ? 0.903 -11.413 -4.148 1.00 93.94 166 PRO A N 1
ATOM 1307 C CA . PRO A 1 166 ? 1.902 -11.543 -3.090 1.00 93.94 166 PRO A CA 1
ATOM 1308 C C . PRO A 1 166 ? 2.288 -10.201 -2.468 1.00 93.94 166 PRO A C 1
ATOM 1310 O O . PRO A 1 166 ? 2.388 -10.128 -1.247 1.00 93.94 166 PRO A O 1
ATOM 1313 N N . ASP A 1 167 ? 2.480 -9.147 -3.274 1.00 95.69 167 ASP A N 1
ATOM 1314 C CA . ASP A 1 167 ? 2.836 -7.819 -2.753 1.00 95.69 167 ASP A CA 1
ATOM 1315 C C . ASP A 1 167 ? 1.689 -7.267 -1.911 1.00 95.69 167 ASP A C 1
ATOM 1317 O O . ASP A 1 167 ? 1.915 -6.760 -0.815 1.00 95.69 167 ASP A O 1
ATOM 1321 N N . TYR A 1 168 ? 0.449 -7.442 -2.386 1.00 97.25 168 TYR A N 1
ATOM 1322 C CA . TYR A 1 168 ? -0.741 -7.057 -1.631 1.00 97.25 168 TYR A CA 1
ATOM 1323 C C . TYR A 1 168 ? -0.773 -7.721 -0.264 1.00 97.25 168 TYR A C 1
ATOM 1325 O O . TYR A 1 168 ? -0.827 -7.047 0.761 1.00 97.25 168 TYR A O 1
ATOM 1333 N N . PHE A 1 169 ? -0.667 -9.047 -0.247 1.00 95.69 169 PHE A N 1
ATOM 1334 C CA . PHE A 1 169 ? -0.684 -9.819 0.983 1.00 95.69 169 PHE A CA 1
ATOM 1335 C C . PHE A 1 169 ? 0.445 -9.423 1.944 1.00 95.69 169 PHE A C 1
ATOM 1337 O O . PHE A 1 169 ? 0.230 -9.362 3.154 1.00 95.69 169 PHE A O 1
ATOM 1344 N N . MET A 1 170 ? 1.637 -9.123 1.424 1.00 95.00 170 MET A N 1
ATOM 1345 C CA . MET A 1 170 ? 2.775 -8.701 2.241 1.00 95.00 170 MET A CA 1
ATOM 1346 C C . MET A 1 170 ? 2.637 -7.276 2.783 1.00 95.00 170 MET A C 1
ATOM 1348 O O . MET A 1 170 ? 3.004 -7.056 3.942 1.00 95.00 170 MET A O 1
ATOM 1352 N N . GLY A 1 171 ? 2.064 -6.353 2.006 1.00 96.25 171 GLY A N 1
ATOM 1353 C CA . GLY A 1 171 ? 1.726 -4.997 2.448 1.00 96.25 171 GLY A CA 1
ATOM 1354 C C . GLY A 1 171 ? 0.613 -4.979 3.503 1.00 96.25 171 GLY A C 1
ATOM 1355 O O . GLY A 1 171 ? 0.654 -4.173 4.432 1.00 96.25 171 GLY A O 1
ATOM 1356 N N . LEU A 1 172 ? -0.330 -5.932 3.454 1.0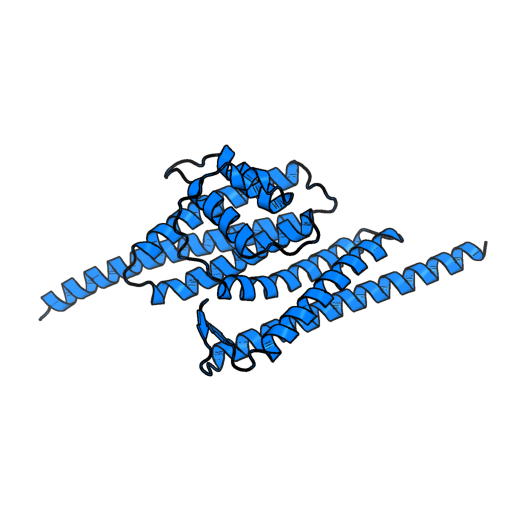0 96.19 172 LEU A N 1
ATOM 1357 C CA . LEU A 1 172 ? -1.371 -6.066 4.483 1.00 96.19 172 LEU A CA 1
ATOM 1358 C C . LEU A 1 172 ? -0.813 -6.349 5.876 1.00 96.19 172 LEU A C 1
ATOM 1360 O O . LEU A 1 172 ? -1.429 -5.942 6.855 1.00 96.19 172 LEU A O 1
ATOM 1364 N N . PHE A 1 173 ? 0.326 -7.034 6.002 1.00 95.44 173 PHE A N 1
ATOM 1365 C CA . PHE A 1 173 ? 0.940 -7.232 7.315 1.00 95.44 173 PHE A CA 1
ATOM 1366 C C . PHE A 1 173 ? 1.460 -5.923 7.910 1.00 95.44 173 PHE A C 1
ATOM 1368 O O . PHE A 1 173 ? 1.306 -5.711 9.115 1.00 95.44 173 PHE A O 1
ATOM 1375 N N . ASP A 1 174 ? 2.041 -5.053 7.087 1.00 95.44 174 ASP A N 1
ATOM 1376 C CA . ASP A 1 174 ? 2.625 -3.795 7.556 1.00 95.44 174 ASP A CA 1
ATOM 1377 C C . ASP A 1 174 ? 1.520 -2.786 7.916 1.00 95.44 174 ASP A C 1
ATOM 1379 O O . ASP A 1 174 ? 1.573 -2.184 8.992 1.00 95.44 174 ASP A O 1
ATOM 1383 N N . LEU A 1 175 ? 0.409 -2.780 7.160 1.00 97.31 175 LEU A N 1
ATOM 1384 C CA . LEU A 1 175 ? -0.835 -2.072 7.507 1.00 97.31 175 LEU A CA 1
ATOM 1385 C C . LEU A 1 175 ? -1.272 -2.321 8.961 1.00 97.31 175 LEU A C 1
ATOM 1387 O O . LEU A 1 175 ? -1.720 -1.404 9.647 1.00 97.31 175 LEU A O 1
ATOM 1391 N N . THR A 1 176 ? -1.150 -3.555 9.464 1.00 96.50 176 THR A N 1
ATOM 1392 C CA . THR A 1 176 ? -1.570 -3.886 10.841 1.00 96.50 176 THR A CA 1
ATOM 1393 C C . THR A 1 176 ? -0.762 -3.135 11.898 1.00 96.50 176 THR A C 1
ATOM 1395 O O . THR A 1 176 ? -1.285 -2.800 12.965 1.00 96.50 176 THR A O 1
ATOM 1398 N N . GLY A 1 177 ? 0.509 -2.846 11.603 1.00 96.94 177 GLY A N 1
ATOM 1399 C CA . GLY A 1 177 ? 1.364 -2.004 12.426 1.00 96.94 177 GLY A CA 1
ATOM 1400 C C . GLY A 1 177 ? 0.878 -0.559 12.431 1.00 96.94 177 GLY A C 1
ATOM 1401 O O . GLY A 1 177 ? 0.799 0.049 13.500 1.00 96.94 177 GLY A O 1
ATOM 1402 N N . GLU A 1 178 ? 0.474 -0.038 11.276 1.00 97.69 178 GLU A N 1
ATOM 1403 C CA . GLU A 1 178 ? -0.026 1.331 11.154 1.00 97.69 178 GLU A CA 1
ATOM 1404 C C . GLU A 1 178 ? -1.406 1.517 11.788 1.00 97.69 178 GLU A C 1
ATOM 1406 O O . GLU A 1 178 ? -1.607 2.513 12.480 1.00 97.69 178 GLU A O 1
ATOM 1411 N N . ILE A 1 179 ? -2.315 0.538 11.697 1.00 97.31 179 ILE A N 1
ATOM 1412 C CA . ILE A 1 179 ? -3.595 0.563 12.433 1.00 97.31 179 ILE A CA 1
ATOM 1413 C C . ILE A 1 179 ? -3.352 0.534 13.945 1.00 97.31 179 ILE A C 1
ATOM 1415 O O . ILE A 1 179 ? -3.979 1.289 14.693 1.00 97.31 179 ILE A O 1
ATOM 1419 N N . MET A 1 180 ? -2.413 -0.291 14.420 1.00 96.62 180 MET A N 1
ATOM 1420 C CA . MET A 1 180 ? -2.033 -0.299 15.833 1.00 96.62 180 MET A CA 1
ATOM 1421 C C . MET A 1 180 ? -1.482 1.068 16.266 1.00 96.62 180 MET A C 1
ATOM 1423 O O . MET A 1 180 ? -1.929 1.606 17.280 1.00 96.62 180 MET A O 1
ATOM 1427 N N . ARG A 1 181 ? -0.533 1.649 15.517 1.00 95.88 181 ARG A N 1
ATOM 1428 C CA . ARG A 1 181 ? 0.014 2.987 15.812 1.00 95.88 181 ARG A CA 1
ATOM 1429 C C . ARG A 1 181 ? -1.071 4.055 15.801 1.00 95.88 181 ARG A C 1
ATOM 1431 O O . ARG A 1 181 ? -1.083 4.893 16.701 1.00 95.88 181 ARG A O 1
ATOM 1438 N N . PHE A 1 182 ? -1.984 3.990 14.838 1.00 94.31 182 PHE A N 1
ATOM 1439 C CA . PHE A 1 182 ? -3.106 4.909 14.706 1.00 94.31 182 PHE A CA 1
ATOM 1440 C C . PHE A 1 182 ? -4.035 4.821 15.909 1.00 94.31 182 PHE A C 1
ATOM 1442 O O . PHE A 1 182 ? -4.419 5.844 16.471 1.00 94.31 182 PHE A O 1
ATOM 1449 N N . THR A 1 183 ? -4.317 3.599 16.361 1.00 92.50 183 THR A N 1
ATOM 1450 C CA . THR A 1 183 ? -5.139 3.360 17.547 1.00 92.50 183 THR A CA 1
ATOM 1451 C C . THR A 1 183 ? -4.486 3.946 18.795 1.00 92.50 183 THR A C 1
ATOM 1453 O O . THR A 1 183 ? -5.099 4.745 19.489 1.00 92.50 183 THR A O 1
ATOM 1456 N N . ILE A 1 184 ? -3.221 3.602 19.055 1.00 90.44 184 ILE A N 1
ATOM 1457 C CA . ILE A 1 184 ? -2.510 4.011 20.277 1.00 90.44 184 ILE A CA 1
ATOM 1458 C C . ILE A 1 184 ? -2.249 5.521 20.310 1.00 90.44 184 ILE A C 1
ATOM 1460 O O . ILE A 1 184 ? -2.353 6.134 21.369 1.00 90.44 184 ILE A O 1
ATOM 1464 N N . THR A 1 185 ? -1.893 6.122 19.173 1.00 87.69 185 THR A N 1
ATOM 1465 C CA . THR A 1 185 ? -1.613 7.564 19.090 1.00 87.69 185 THR A CA 1
ATOM 1466 C C . THR A 1 185 ? -2.875 8.373 19.347 1.00 87.69 185 THR A C 1
ATOM 1468 O O . THR A 1 185 ? -2.845 9.304 20.146 1.00 87.69 185 THR A O 1
ATOM 1471 N N . ASN A 1 186 ? -3.992 7.999 18.717 1.00 80.19 186 ASN A N 1
ATOM 1472 C CA . ASN A 1 186 ? -5.241 8.731 18.899 1.00 80.19 186 ASN A CA 1
ATOM 1473 C C . ASN A 1 186 ? -5.871 8.468 20.274 1.00 80.19 186 ASN A C 1
ATOM 1475 O O . ASN A 1 186 ? -6.527 9.361 20.787 1.00 80.19 186 ASN A O 1
ATOM 1479 N N . LEU A 1 187 ? -5.575 7.342 20.933 1.00 75.88 187 LEU A N 1
ATOM 1480 C CA . LEU A 1 187 ? -5.983 7.082 22.321 1.00 75.88 187 LEU A CA 1
ATOM 1481 C C . LEU A 1 187 ? -5.555 8.188 23.304 1.00 75.88 187 LEU A C 1
ATOM 1483 O O . LEU A 1 187 ? -6.231 8.467 24.286 1.00 75.88 187 LEU A O 1
ATOM 1487 N N . GLN A 1 188 ? -4.397 8.818 23.072 1.00 60.69 188 GLN A N 1
ATOM 1488 C CA . GLN A 1 188 ? -3.851 9.820 23.996 1.00 60.69 188 GLN A CA 1
ATOM 1489 C C . GLN A 1 188 ? -4.622 11.148 23.981 1.00 60.69 188 GLN A C 1
ATOM 1491 O O . GLN A 1 188 ? -4.520 11.916 24.939 1.00 60.69 188 GLN A O 1
ATOM 1496 N N . ASP A 1 189 ? -5.394 11.411 22.925 1.00 56.78 189 ASP A N 1
ATOM 1497 C CA . ASP A 1 189 ? -6.094 12.679 22.720 1.00 56.78 189 ASP A CA 1
ATOM 1498 C C . ASP A 1 189 ? -7.542 12.684 23.254 1.00 56.78 189 ASP A C 1
ATOM 1500 O O . ASP A 1 189 ? -8.125 13.763 23.393 1.00 56.78 189 ASP A O 1
ATOM 1504 N N . TYR A 1 190 ? -8.128 11.528 23.598 1.00 52.19 190 TYR A N 1
ATOM 1505 C CA . TYR A 1 190 ? -9.549 11.412 23.958 1.00 52.19 190 TYR A CA 1
ATOM 1506 C C . TYR A 1 190 ? -9.736 10.805 25.361 1.00 52.19 190 TYR A C 1
ATOM 1508 O O . TYR A 1 190 ? -9.466 9.639 25.596 1.00 52.19 190 TYR A O 1
ATOM 1516 N N . ARG A 1 191 ? -10.210 11.609 26.325 1.00 54.56 191 ARG A N 1
ATOM 1517 C CA . ARG A 1 191 ? -10.486 11.202 27.722 1.00 54.56 191 ARG A CA 1
ATOM 1518 C C . ARG A 1 191 ? -11.973 10.877 27.973 1.00 54.56 191 ARG A C 1
ATOM 1520 O O . ARG A 1 191 ? -12.513 11.297 28.987 1.00 54.56 191 ARG A O 1
ATOM 1527 N N . SER A 1 192 ? -12.687 10.253 27.033 1.00 53.28 192 SER A N 1
ATOM 1528 C CA . SER A 1 192 ? -14.151 10.071 27.143 1.00 53.28 192 SER A CA 1
ATOM 1529 C C . SER A 1 192 ? -14.645 8.719 26.622 1.00 53.28 192 SER A C 1
ATOM 1531 O O . SER A 1 192 ? -13.926 8.024 25.917 1.00 53.28 192 SER A O 1
ATOM 1533 N N . GLU A 1 193 ? -15.898 8.349 26.924 1.00 53.75 193 GLU A N 1
ATOM 1534 C CA . GLU A 1 193 ? -16.536 7.086 26.494 1.00 53.75 193 GLU A CA 1
ATOM 1535 C C . GLU A 1 193 ? -16.486 6.832 24.971 1.00 53.75 193 GLU A C 1
ATOM 1537 O O . GLU A 1 193 ? -16.438 5.677 24.541 1.00 53.75 193 GLU A O 1
ATOM 1542 N N . LEU A 1 194 ? -16.410 7.891 24.153 1.00 54.00 194 LEU A N 1
ATOM 1543 C CA . LEU A 1 194 ? -16.207 7.831 22.695 1.00 54.00 194 LEU A CA 1
ATOM 1544 C C . LEU A 1 194 ? -14.891 7.125 22.294 1.00 54.00 194 LEU A C 1
ATOM 1546 O O . LEU A 1 194 ? -14.815 6.537 21.214 1.00 54.00 194 LEU A O 1
ATOM 1550 N N . ASP A 1 195 ? -13.883 7.133 23.170 1.00 62.66 195 ASP A N 1
ATOM 1551 C CA . ASP A 1 195 ? -12.564 6.508 22.980 1.00 62.66 195 ASP A CA 1
ATOM 1552 C C . ASP A 1 195 ? -12.637 4.968 22.969 1.00 62.66 195 ASP A C 1
ATOM 1554 O O . ASP A 1 195 ? -11.903 4.278 22.248 1.00 62.66 195 ASP A O 1
ATOM 1558 N N . SER A 1 196 ? -13.608 4.410 23.705 1.00 67.69 196 SER A N 1
ATOM 1559 C CA . SER A 1 196 ? -13.852 2.967 23.724 1.00 67.69 196 SER A CA 1
ATOM 1560 C C . SER A 1 196 ? -14.344 2.459 22.366 1.00 67.69 196 SER A C 1
ATOM 1562 O O . SER A 1 196 ? -13.883 1.413 21.914 1.00 67.69 196 SER A O 1
ATOM 1564 N N . GLY A 1 197 ? -15.203 3.219 21.676 1.00 82.56 197 GLY A N 1
ATOM 1565 C CA . GLY A 1 197 ? -15.779 2.834 20.386 1.00 82.56 197 GLY A CA 1
ATOM 1566 C C . GLY A 1 197 ? -14.737 2.761 19.271 1.00 82.56 197 GLY A C 1
ATOM 1567 O O . GLY A 1 197 ? -14.647 1.749 18.581 1.00 82.56 197 GLY A O 1
ATOM 1568 N N . PHE A 1 198 ? -13.894 3.789 19.143 1.00 85.00 198 PHE A N 1
ATOM 1569 C CA . PHE A 1 198 ? -12.820 3.829 18.142 1.00 85.00 198 PHE A CA 1
ATOM 1570 C C . PHE A 1 198 ? -11.786 2.714 18.351 1.00 85.00 198 PHE A C 1
ATOM 1572 O O . PHE A 1 198 ? -11.411 2.006 17.412 1.00 85.00 198 PHE A O 1
ATOM 1579 N N . THR A 1 199 ? -11.340 2.525 19.594 1.00 88.38 199 THR A N 1
ATOM 1580 C CA . THR A 1 199 ? -10.362 1.484 19.931 1.00 88.38 199 THR A CA 1
ATOM 1581 C C . THR A 1 199 ? -10.957 0.088 19.738 1.00 88.38 199 THR A C 1
ATOM 1583 O O . THR A 1 199 ? -10.284 -0.808 19.222 1.00 88.38 199 THR A O 1
ATOM 1586 N N . PHE A 1 200 ? -12.230 -0.101 20.098 1.00 90.44 200 PHE A N 1
ATOM 1587 C CA . PHE A 1 200 ? -12.949 -1.355 19.902 1.00 90.44 200 PHE A CA 1
ATOM 1588 C C . PHE A 1 200 ? -13.164 -1.682 18.421 1.00 90.44 200 PHE A C 1
ATOM 1590 O O . PHE A 1 200 ? -12.985 -2.835 18.025 1.00 90.44 200 PHE A O 1
ATOM 1597 N N . GLU A 1 201 ? -13.493 -0.689 17.593 1.00 92.38 201 GLU A N 1
ATOM 1598 C CA . GLU A 1 201 ? -13.626 -0.848 16.142 1.00 92.38 201 GLU A CA 1
ATOM 1599 C C . GLU A 1 201 ? -12.298 -1.303 15.523 1.00 92.38 201 GLU A C 1
ATOM 1601 O O . GLU A 1 201 ? -12.257 -2.329 14.840 1.00 92.38 201 GLU A O 1
ATOM 1606 N N . ASN A 1 202 ? -11.191 -0.624 15.851 1.00 94.38 202 ASN A N 1
ATOM 1607 C CA . ASN A 1 202 ? -9.868 -1.003 15.353 1.00 94.38 202 ASN A CA 1
ATOM 1608 C C . ASN A 1 202 ? -9.448 -2.403 15.832 1.00 94.38 202 ASN A C 1
ATOM 1610 O O . ASN A 1 202 ? -8.936 -3.198 15.042 1.00 94.38 202 ASN A O 1
ATOM 1614 N N . TYR A 1 203 ? -9.699 -2.741 17.103 1.00 95.56 203 TYR A N 1
ATOM 1615 C CA . TYR A 1 203 ? -9.454 -4.089 17.625 1.00 95.56 203 TYR A CA 1
ATOM 1616 C C . TYR A 1 203 ? -10.265 -5.145 16.867 1.00 95.56 203 TYR A C 1
ATOM 1618 O O . TYR A 1 203 ? -9.717 -6.170 16.463 1.00 95.56 203 TYR A O 1
ATOM 1626 N N . THR A 1 204 ? -11.558 -4.894 16.654 1.00 96.31 204 THR A N 1
ATOM 1627 C CA . THR A 1 204 ? -12.472 -5.828 15.984 1.00 96.31 204 THR A CA 1
ATOM 1628 C C . THR A 1 204 ? -12.046 -6.066 14.541 1.00 96.31 204 THR A C 1
ATOM 1630 O O . THR A 1 204 ? -11.937 -7.221 14.125 1.00 96.31 204 THR A O 1
ATOM 1633 N N . PHE A 1 205 ? -11.716 -4.998 13.810 1.00 97.25 205 PHE A N 1
ATOM 1634 C CA . PHE A 1 205 ? -11.184 -5.092 12.453 1.00 97.25 205 PHE A CA 1
ATOM 1635 C C . PHE A 1 205 ? -9.894 -5.921 12.407 1.00 97.25 205 PHE A C 1
ATOM 1637 O O . PHE A 1 205 ? -9.803 -6.896 11.658 1.00 97.25 205 PHE A O 1
ATOM 1644 N N . MET A 1 206 ? -8.907 -5.588 13.248 1.00 97.69 206 MET A N 1
ATOM 1645 C CA . MET A 1 206 ? -7.628 -6.303 13.278 1.00 97.69 206 MET A CA 1
ATOM 1646 C C . MET A 1 206 ? -7.796 -7.773 13.673 1.00 97.69 206 MET A C 1
ATOM 1648 O O . MET A 1 206 ? -7.113 -8.636 13.123 1.00 97.69 206 MET A O 1
ATOM 1652 N N . LYS A 1 207 ? -8.701 -8.077 14.608 1.00 97.81 207 LYS A N 1
ATOM 1653 C CA . LYS A 1 207 ? -8.993 -9.446 15.046 1.00 97.81 207 LYS A CA 1
ATOM 1654 C C . LYS A 1 207 ? -9.632 -10.273 13.934 1.00 97.81 207 LYS A C 1
ATOM 1656 O O . LYS A 1 207 ? -9.223 -11.417 13.737 1.00 97.81 207 LYS A O 1
ATOM 1661 N N . ALA A 1 208 ? -10.593 -9.700 13.208 1.00 97.75 208 ALA A N 1
ATOM 1662 C CA . ALA A 1 208 ? -11.217 -10.347 12.057 1.00 97.75 208 ALA A CA 1
ATOM 1663 C C . ALA A 1 208 ? -10.182 -10.620 10.955 1.00 97.75 208 ALA A C 1
ATOM 1665 O O . ALA A 1 208 ? -10.042 -11.758 10.511 1.00 97.75 208 ALA A O 1
ATOM 1666 N N . LEU A 1 209 ? -9.371 -9.616 10.601 1.00 96.88 209 LEU A N 1
ATOM 1667 C CA . LEU A 1 209 ? -8.303 -9.768 9.612 1.00 96.88 209 LEU A CA 1
ATOM 1668 C C . LEU A 1 209 ? -7.273 -10.8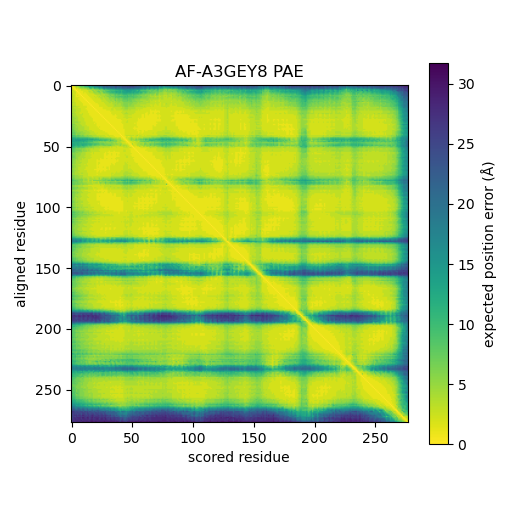32 10.028 1.00 96.88 209 LEU A C 1
ATOM 1670 O O . LEU A 1 209 ? -6.875 -11.661 9.214 1.00 96.88 209 LEU A O 1
ATOM 1674 N N . TYR A 1 210 ? -6.863 -10.852 11.300 1.00 97.38 210 TYR A N 1
ATOM 1675 C CA . TYR A 1 210 ? -5.929 -11.856 11.817 1.00 97.38 210 TYR A CA 1
ATOM 1676 C C . TYR A 1 210 ? -6.499 -13.277 11.705 1.00 97.38 210 TYR A C 1
ATOM 1678 O O . TYR A 1 210 ? -5.782 -14.197 11.308 1.00 97.38 210 TYR A O 1
ATOM 1686 N N . ALA A 1 211 ? -7.786 -13.461 12.018 1.00 97.50 211 ALA A N 1
ATOM 1687 C CA . ALA A 1 211 ? -8.455 -14.754 11.900 1.00 97.50 211 ALA A CA 1
ATOM 1688 C C . ALA A 1 211 ? -8.480 -15.257 10.446 1.00 97.50 211 ALA A C 1
ATOM 1690 O O . ALA A 1 211 ? -8.126 -16.414 10.202 1.00 97.50 211 ALA A O 1
ATOM 1691 N N . GLU A 1 212 ? -8.807 -14.386 9.488 1.00 96.12 212 GLU A N 1
ATOM 1692 C CA . GLU A 1 212 ? -8.795 -14.712 8.056 1.00 96.12 212 GLU A CA 1
ATOM 1693 C C . GLU A 1 212 ? -7.386 -15.061 7.555 1.00 96.12 212 GLU A C 1
ATOM 1695 O O . GLU A 1 212 ? -7.193 -16.085 6.895 1.00 96.12 212 GLU A O 1
ATOM 1700 N N . VAL A 1 213 ? -6.368 -14.281 7.940 1.00 94.75 213 VAL A N 1
ATOM 1701 C CA . VAL A 1 213 ? -4.965 -14.575 7.597 1.00 94.75 213 VAL A CA 1
ATOM 1702 C C . VAL A 1 213 ? -4.535 -15.927 8.171 1.00 94.75 213 VAL A C 1
ATOM 1704 O O . VAL A 1 213 ? -3.934 -16.734 7.461 1.00 94.75 213 VAL A O 1
ATOM 1707 N N . CYS A 1 214 ? -4.864 -16.230 9.430 1.00 94.75 214 CYS A N 1
ATOM 1708 C CA . CYS A 1 214 ? -4.570 -17.536 10.022 1.00 94.75 214 CYS A CA 1
ATOM 1709 C C . CYS A 1 214 ? -5.289 -18.681 9.296 1.00 94.75 21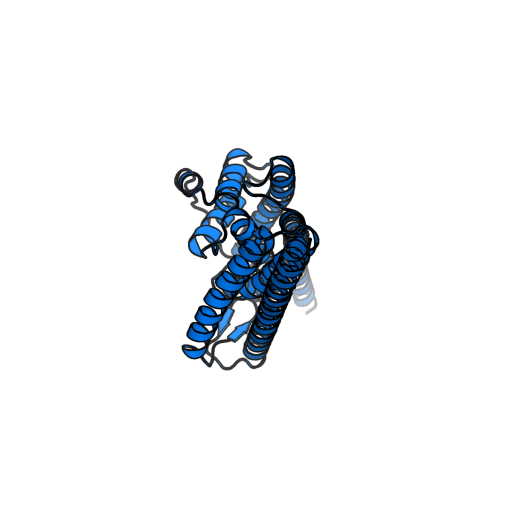4 CYS A C 1
ATOM 1711 O O . CYS A 1 214 ? -4.668 -19.708 9.027 1.00 94.75 214 CYS A O 1
ATOM 1713 N N . SER A 1 215 ? -6.570 -18.511 8.957 1.00 95.81 215 SER A N 1
ATOM 1714 C CA . SER A 1 215 ? -7.347 -19.490 8.185 1.00 95.81 215 SER A CA 1
ATOM 1715 C C . SER A 1 215 ? -6.686 -19.783 6.833 1.00 95.81 215 SER A C 1
ATOM 1717 O O . SER A 1 215 ? -6.443 -20.942 6.480 1.00 95.81 215 SER A O 1
ATOM 1719 N N . PHE A 1 216 ? -6.286 -18.730 6.118 1.00 92.75 216 PHE A N 1
ATOM 1720 C CA . PHE A 1 216 ? -5.588 -18.833 4.842 1.00 92.75 216 PHE A CA 1
ATOM 1721 C C . PHE A 1 216 ? -4.234 -19.550 4.963 1.00 92.75 216 PHE A C 1
ATOM 1723 O O . PHE A 1 216 ? -3.957 -20.483 4.208 1.00 92.75 216 PHE A O 1
ATOM 1730 N N . LEU A 1 217 ? -3.403 -19.182 5.942 1.00 91.75 217 LEU A N 1
ATOM 1731 C CA . LEU A 1 217 ? -2.096 -19.818 6.151 1.00 91.75 217 LEU A CA 1
ATOM 1732 C C . LEU A 1 217 ? -2.211 -21.277 6.613 1.00 91.75 217 LEU A C 1
ATOM 1734 O O . LEU A 1 217 ? -1.383 -22.104 6.233 1.00 91.75 217 LEU A O 1
ATOM 1738 N N . ASN A 1 218 ? -3.259 -21.623 7.364 1.00 92.31 218 ASN A N 1
ATOM 1739 C CA . ASN A 1 218 ? -3.553 -23.011 7.723 1.00 92.31 218 ASN A CA 1
ATOM 1740 C C . ASN A 1 218 ? -3.962 -23.843 6.500 1.00 92.31 218 ASN A C 1
ATOM 1742 O O . ASN A 1 218 ? -3.593 -25.013 6.405 1.00 92.31 218 ASN A O 1
ATOM 1746 N N . LYS A 1 219 ? -4.684 -23.242 5.544 1.00 92.94 219 LYS A N 1
ATOM 1747 C CA . LYS A 1 219 ? -5.029 -23.882 4.265 1.00 92.94 219 LYS A CA 1
ATOM 1748 C C . LYS A 1 219 ? -3.796 -24.109 3.379 1.00 92.94 219 LYS A C 1
ATOM 1750 O O . LYS A 1 219 ? -3.751 -25.095 2.645 1.00 92.94 219 LYS A O 1
ATOM 1755 N N . TYR A 1 220 ? -2.787 -23.240 3.473 1.00 89.88 220 TYR A N 1
ATOM 1756 C CA . TYR A 1 220 ? -1.551 -23.312 2.687 1.00 89.88 220 TYR A CA 1
ATOM 1757 C C . TYR A 1 220 ? -0.293 -23.337 3.582 1.00 89.88 220 TYR A C 1
ATOM 1759 O O . TYR A 1 220 ? 0.493 -22.391 3.586 1.00 89.88 220 TYR A O 1
ATOM 1767 N N . PRO A 1 221 ? -0.016 -24.439 4.304 1.00 85.62 221 PRO A N 1
ATOM 1768 C CA . PRO A 1 221 ? 1.045 -24.487 5.322 1.00 85.62 221 PRO A CA 1
ATOM 1769 C C . PRO A 1 221 ? 2.476 -24.408 4.761 1.00 85.62 221 PRO A C 1
ATOM 1771 O O . PRO A 1 221 ? 3.430 -24.210 5.512 1.00 85.62 221 PRO A O 1
ATOM 1774 N N . LYS A 1 222 ? 2.645 -24.589 3.445 1.00 85.94 222 LYS A N 1
ATOM 1775 C CA . LYS A 1 222 ? 3.930 -24.472 2.731 1.00 85.94 222 LYS A CA 1
ATOM 1776 C C . LYS A 1 222 ? 4.088 -23.136 2.003 1.00 85.94 222 LYS A C 1
ATOM 1778 O O . LYS A 1 222 ? 5.066 -22.963 1.279 1.00 85.94 222 LYS A O 1
ATOM 1783 N N . LEU A 1 223 ? 3.133 -22.220 2.174 1.00 88.06 223 LEU A N 1
ATOM 1784 C CA . LEU A 1 223 ? 3.157 -20.928 1.513 1.00 88.06 223 LEU A CA 1
ATOM 1785 C C . LEU A 1 223 ? 4.392 -20.136 1.936 1.00 88.06 223 LEU A C 1
ATOM 1787 O O . LEU A 1 223 ? 4.706 -20.000 3.120 1.00 88.06 223 LEU A O 1
ATOM 1791 N N . SER A 1 224 ? 5.078 -19.593 0.945 1.00 88.50 224 SER A N 1
ATOM 1792 C CA . SER A 1 224 ? 6.177 -18.661 1.129 1.00 88.50 224 SER A CA 1
ATOM 1793 C C . SER A 1 224 ? 6.030 -17.525 0.127 1.00 88.50 224 SER A C 1
ATOM 1795 O O . SER A 1 224 ? 5.512 -17.725 -0.974 1.00 88.50 224 SER A O 1
ATOM 1797 N N . VAL A 1 225 ? 6.465 -16.335 0.532 1.00 87.25 225 VAL A N 1
ATOM 1798 C CA . VAL A 1 225 ? 6.537 -15.163 -0.341 1.00 87.25 225 VAL A CA 1
ATOM 1799 C C . VAL A 1 225 ? 7.970 -14.674 -0.350 1.00 87.25 225 VAL A C 1
ATOM 1801 O O . VAL A 1 225 ? 8.548 -14.421 0.709 1.00 87.25 225 VAL A O 1
ATOM 1804 N N . TYR A 1 226 ? 8.5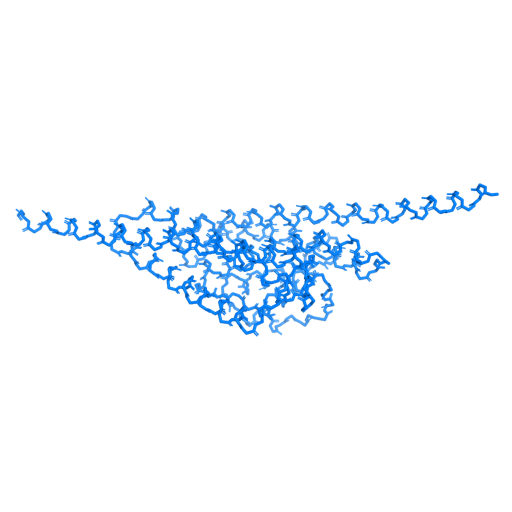53 -14.550 -1.537 1.00 84.69 226 TYR A N 1
ATOM 1805 C CA . TYR A 1 226 ? 9.894 -14.007 -1.700 1.00 84.69 226 TYR A CA 1
ATOM 1806 C C . TYR A 1 226 ? 9.946 -13.124 -2.939 1.00 84.69 226 TYR A C 1
ATOM 1808 O O . TYR A 1 226 ? 9.538 -13.550 -4.013 1.00 84.69 226 TYR A O 1
ATOM 1816 N N . LYS A 1 227 ? 10.439 -11.886 -2.779 1.00 84.25 227 LYS A N 1
ATOM 1817 C CA . LYS A 1 227 ? 10.508 -10.878 -3.852 1.00 84.25 227 LYS A CA 1
ATOM 1818 C C . LYS A 1 227 ? 9.177 -10.719 -4.608 1.00 84.25 227 LYS A C 1
ATOM 1820 O O . LYS A 1 227 ? 9.175 -10.627 -5.827 1.00 84.25 227 LYS A O 1
ATOM 1825 N N . GLY A 1 228 ? 8.058 -10.715 -3.884 1.00 80.62 228 GLY A N 1
ATOM 1826 C CA . GLY A 1 228 ? 6.732 -10.544 -4.477 1.00 80.62 228 GLY A CA 1
ATOM 1827 C C . GLY A 1 228 ? 6.252 -11.723 -5.337 1.00 80.62 228 GLY A C 1
ATOM 1828 O O . GLY A 1 228 ? 5.370 -11.562 -6.172 1.00 80.62 228 GLY A O 1
ATOM 1829 N N . GLU A 1 229 ? 6.798 -12.924 -5.153 1.00 85.50 229 GLU A N 1
ATOM 1830 C CA . GLU A 1 229 ? 6.307 -14.134 -5.818 1.00 85.50 229 GLU A CA 1
ATOM 1831 C C . GLU A 1 229 ? 5.806 -15.151 -4.790 1.00 85.50 229 GLU A C 1
ATOM 1833 O O . GLU A 1 229 ? 6.445 -15.382 -3.755 1.00 85.50 229 GLU A O 1
ATOM 1838 N N . TRP A 1 230 ? 4.667 -15.787 -5.086 1.00 86.19 230 TRP A N 1
ATOM 1839 C CA . TRP A 1 230 ? 4.217 -16.963 -4.348 1.00 86.19 230 TRP A CA 1
ATOM 1840 C C . TRP A 1 230 ? 5.132 -18.144 -4.659 1.00 86.19 230 TRP A C 1
ATOM 1842 O O . TRP A 1 230 ? 5.351 -18.498 -5.816 1.00 86.19 230 TRP A O 1
ATOM 1852 N N . SER A 1 231 ? 5.579 -18.844 -3.623 1.00 78.38 231 SER A N 1
ATOM 1853 C CA . SER A 1 231 ? 6.198 -20.155 -3.768 1.00 78.38 231 SER A CA 1
ATOM 1854 C C . SER A 1 231 ? 5.500 -21.161 -2.864 1.00 78.38 231 SER A C 1
ATOM 1856 O O . SER A 1 231 ? 5.423 -20.993 -1.647 1.00 78.38 231 SER A O 1
ATOM 1858 N N . ASN A 1 232 ? 5.020 -22.244 -3.478 1.00 65.38 232 ASN A N 1
ATOM 1859 C CA . ASN A 1 232 ? 4.548 -23.441 -2.777 1.00 65.38 232 ASN A CA 1
ATOM 1860 C C . ASN A 1 232 ? 5.663 -24.501 -2.637 1.00 65.38 232 ASN A C 1
ATOM 1862 O O . ASN A 1 232 ? 5.445 -25.608 -2.140 1.00 65.38 232 ASN A O 1
ATOM 1866 N N . ARG A 1 233 ? 6.876 -24.179 -3.110 1.00 65.00 233 ARG A N 1
ATOM 1867 C CA . ARG A 1 233 ? 8.094 -24.921 -2.780 1.0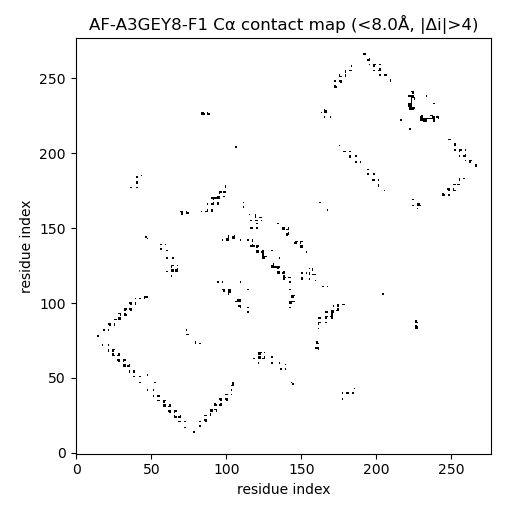0 65.00 233 ARG A CA 1
ATOM 1868 C C . ARG A 1 233 ? 8.584 -24.431 -1.426 1.00 65.00 233 ARG A C 1
ATOM 1870 O O . ARG A 1 233 ? 8.434 -23.255 -1.109 1.00 65.00 233 ARG A O 1
ATOM 1877 N N . HIS A 1 234 ? 9.172 -25.329 -0.641 1.00 61.75 234 HIS A N 1
ATOM 1878 C CA . HIS A 1 234 ? 9.755 -24.952 0.639 1.00 61.75 234 HIS A CA 1
ATOM 1879 C C . HIS A 1 234 ? 10.939 -24.006 0.396 1.00 61.75 234 HIS A C 1
ATOM 1881 O O . HIS A 1 234 ? 12.044 -24.457 0.109 1.00 61.75 234 HIS A O 1
ATOM 1887 N N . ASP A 1 235 ? 10.683 -22.700 0.470 1.00 74.56 235 ASP A N 1
ATOM 1888 C CA . ASP A 1 235 ? 11.703 -21.665 0.581 1.00 74.56 235 ASP A CA 1
ATOM 1889 C C . ASP A 1 235 ? 11.811 -21.259 2.058 1.00 74.56 235 ASP A C 1
ATOM 1891 O O . ASP A 1 235 ? 10.924 -20.571 2.580 1.00 74.56 235 ASP A O 1
ATOM 1895 N N . PRO A 1 236 ? 12.886 -21.670 2.757 1.00 79.12 236 PRO A N 1
ATOM 1896 C CA . PRO A 1 236 ? 13.086 -21.325 4.157 1.00 79.12 236 PRO A CA 1
ATOM 1897 C C . PRO A 1 236 ? 13.096 -19.813 4.400 1.00 79.12 236 PRO A C 1
ATOM 1899 O O . PRO A 1 236 ? 12.655 -19.365 5.459 1.00 79.12 236 PRO A O 1
ATOM 1902 N N . LYS A 1 237 ? 13.570 -19.015 3.429 1.00 80.19 237 LYS A N 1
ATOM 1903 C CA . LYS A 1 237 ? 13.649 -17.557 3.571 1.00 80.19 237 LYS A CA 1
ATOM 1904 C C . LYS A 1 237 ? 12.260 -16.934 3.507 1.00 80.19 237 LYS A C 1
ATOM 1906 O O . LYS A 1 237 ? 11.866 -16.279 4.471 1.00 80.19 237 LYS A O 1
ATOM 1911 N N . GLY A 1 238 ? 11.501 -17.176 2.437 1.00 81.50 238 GLY A N 1
ATOM 1912 C CA . GLY A 1 238 ? 10.141 -16.652 2.304 1.00 81.50 238 GLY A CA 1
ATOM 1913 C C . GLY A 1 238 ? 9.198 -17.127 3.417 1.00 81.50 238 GLY A C 1
ATOM 1914 O O . GLY A 1 238 ? 8.445 -16.330 3.976 1.00 81.50 238 GLY A O 1
ATOM 1915 N N . ALA A 1 239 ? 9.290 -18.399 3.824 1.00 84.38 239 ALA A N 1
ATOM 1916 C CA . ALA A 1 239 ? 8.494 -18.926 4.936 1.00 84.38 239 ALA A CA 1
ATOM 1917 C C . ALA A 1 239 ? 8.857 -18.270 6.283 1.00 84.38 239 ALA A C 1
ATOM 1919 O O . ALA A 1 239 ? 7.977 -17.974 7.096 1.00 84.38 239 ALA A O 1
ATOM 1920 N N . SER A 1 240 ? 10.147 -18.007 6.526 1.00 87.12 240 SER A N 1
ATOM 1921 C CA . SER A 1 240 ? 10.598 -17.317 7.740 1.00 87.12 240 SER A CA 1
ATOM 1922 C C . SER A 1 240 ? 10.120 -15.867 7.794 1.00 87.12 240 SER A C 1
ATOM 1924 O O . SER A 1 240 ? 9.754 -15.396 8.871 1.00 87.12 240 SER A O 1
ATOM 1926 N N . VAL A 1 241 ? 10.133 -15.156 6.663 1.00 89.56 241 VAL A N 1
ATOM 1927 C CA . VAL A 1 241 ? 9.646 -13.770 6.584 1.00 89.56 241 VAL A CA 1
ATOM 1928 C C . VAL A 1 241 ? 8.159 -13.720 6.921 1.00 89.56 241 VAL A C 1
ATOM 1930 O O . VAL A 1 241 ? 7.756 -12.951 7.792 1.00 89.56 241 VAL A O 1
ATOM 1933 N N . LEU A 1 242 ? 7.364 -14.599 6.310 1.00 90.75 242 LEU A N 1
ATOM 1934 C CA . LEU A 1 242 ? 5.926 -14.675 6.548 1.00 90.75 242 LEU A CA 1
ATOM 1935 C C . LEU A 1 242 ? 5.593 -15.013 8.008 1.00 90.75 242 LEU A C 1
ATOM 1937 O O . LEU A 1 242 ? 4.754 -14.357 8.624 1.00 90.75 242 LEU A O 1
ATOM 1941 N N . ARG A 1 243 ? 6.303 -15.981 8.604 1.00 91.31 243 ARG A N 1
ATOM 1942 C CA . ARG A 1 243 ? 6.151 -16.316 10.029 1.00 91.31 243 ARG A CA 1
ATOM 1943 C C . ARG A 1 243 ? 6.434 -15.110 10.924 1.00 91.31 243 ARG A C 1
ATOM 1945 O O . ARG A 1 243 ? 5.675 -14.858 11.857 1.00 91.31 243 ARG A O 1
ATOM 1952 N N . LYS A 1 244 ? 7.503 -14.364 10.636 1.00 93.75 244 LYS A N 1
ATOM 1953 C CA . LYS A 1 244 ? 7.865 -13.165 11.398 1.00 93.75 244 LYS A CA 1
ATOM 1954 C C . LYS A 1 244 ? 6.807 -12.069 11.252 1.00 93.75 244 LYS A C 1
ATOM 1956 O O . LYS A 1 244 ? 6.445 -11.460 12.253 1.00 93.75 244 LYS A O 1
ATOM 1961 N N . LYS A 1 245 ? 6.275 -11.845 10.044 1.00 94.94 245 LYS A N 1
ATOM 1962 C CA . LYS A 1 245 ? 5.182 -10.885 9.819 1.00 94.94 245 LYS A CA 1
ATOM 1963 C C . LYS A 1 245 ? 3.914 -11.274 10.595 1.00 94.94 245 LYS A C 1
ATOM 1965 O O . LYS A 1 245 ? 3.322 -10.421 11.251 1.00 94.94 245 LYS A O 1
ATOM 1970 N N . LEU A 1 246 ? 3.555 -12.560 10.627 1.00 95.69 246 LEU A N 1
ATOM 1971 C CA . LEU A 1 246 ? 2.426 -13.053 11.428 1.00 95.69 246 LEU A CA 1
ATOM 1972 C C . LEU A 1 246 ? 2.642 -12.871 12.937 1.00 95.69 246 LEU A C 1
ATOM 1974 O O . LEU A 1 246 ? 1.716 -12.496 13.656 1.00 95.69 246 LEU A O 1
ATOM 1978 N N . GLU A 1 247 ? 3.862 -13.104 13.424 1.00 96.56 247 GLU A N 1
ATOM 1979 C CA . GLU A 1 247 ? 4.210 -12.853 14.823 1.00 96.56 247 GLU A CA 1
ATOM 1980 C C . GLU A 1 247 ? 4.077 -11.366 15.176 1.00 96.56 247 GLU A C 1
ATOM 1982 O O . GLU A 1 247 ? 3.460 -11.029 16.188 1.00 96.56 247 GLU A O 1
ATOM 1987 N N . VAL A 1 248 ? 4.591 -10.475 14.322 1.00 97.25 248 VAL A N 1
ATOM 1988 C CA . VAL A 1 248 ? 4.456 -9.021 14.493 1.00 97.25 248 VAL A CA 1
ATOM 1989 C C . VAL A 1 248 ? 2.985 -8.609 14.484 1.00 97.25 248 VAL A C 1
ATOM 1991 O O . VAL A 1 248 ? 2.574 -7.857 15.364 1.00 97.25 248 VAL A O 1
ATOM 1994 N N . PHE A 1 249 ? 2.163 -9.153 13.583 1.00 97.75 249 PHE A N 1
ATOM 1995 C CA . PHE A 1 249 ? 0.724 -8.883 13.570 1.00 97.75 249 PHE A CA 1
ATOM 1996 C C . PHE A 1 249 ? 0.065 -9.313 14.893 1.00 97.75 249 PHE A C 1
ATOM 1998 O O . PHE A 1 249 ? -0.634 -8.520 15.529 1.00 97.75 249 PHE A O 1
ATOM 2005 N N . LYS A 1 250 ? 0.360 -10.517 15.399 1.00 97.75 250 LYS A N 1
ATOM 2006 C CA . LYS A 1 250 ? -0.144 -10.965 16.709 1.00 97.75 250 LYS A CA 1
ATOM 2007 C C . LYS A 1 250 ? 0.259 -10.009 17.840 1.00 97.75 250 LYS A C 1
ATOM 2009 O O . LYS A 1 250 ? -0.548 -9.717 18.725 1.00 97.75 250 LYS A O 1
ATOM 2014 N N . GLN A 1 251 ? 1.496 -9.511 17.822 1.00 97.62 251 GLN A N 1
ATOM 2015 C CA . GLN A 1 251 ? 1.970 -8.528 18.799 1.00 97.62 251 GLN A CA 1
ATOM 2016 C C . GLN A 1 251 ? 1.232 -7.188 18.670 1.00 97.62 251 GLN A C 1
ATOM 2018 O O . GLN A 1 251 ? 0.867 -6.604 19.692 1.00 97.62 251 GLN A O 1
ATOM 2023 N N . SER A 1 252 ? 0.981 -6.716 17.446 1.00 97.44 252 SER A N 1
ATOM 2024 C CA . SER A 1 252 ? 0.208 -5.499 17.181 1.00 97.44 252 SER A CA 1
ATOM 2025 C C . SER A 1 252 ? -1.221 -5.615 17.708 1.00 97.44 252 SER A C 1
ATOM 2027 O O . SER A 1 252 ? -1.674 -4.737 18.442 1.00 97.44 252 SER A O 1
ATOM 2029 N N . LEU A 1 253 ? -1.892 -6.740 17.442 1.00 97.06 253 LEU A N 1
ATOM 2030 C CA . LEU A 1 253 ? -3.230 -7.023 17.965 1.00 97.06 253 LEU A CA 1
ATOM 2031 C C . LEU A 1 253 ? -3.250 -7.027 19.502 1.00 97.06 253 LEU A C 1
ATOM 2033 O O . LEU A 1 253 ? -4.104 -6.386 20.108 1.00 97.06 253 LEU A O 1
ATOM 2037 N N . SER A 1 254 ? -2.273 -7.681 20.139 1.00 97.00 254 SER A N 1
ATOM 2038 C CA . SER A 1 254 ? -2.169 -7.712 21.606 1.00 97.00 254 SER A CA 1
ATOM 2039 C C . SER A 1 254 ? -1.961 -6.321 22.215 1.00 97.00 254 SER A C 1
ATOM 2041 O O . SER A 1 254 ? -2.452 -6.046 23.309 1.00 97.00 254 SER A O 1
ATOM 2043 N N . LYS A 1 255 ? -1.240 -5.425 21.532 1.00 95.75 255 LYS A N 1
ATOM 2044 C CA . LYS A 1 255 ? -1.056 -4.043 21.998 1.00 95.75 255 LYS A CA 1
ATOM 2045 C C . LYS A 1 255 ? -2.361 -3.254 21.938 1.00 95.75 255 LYS A C 1
ATOM 2047 O O . LYS A 1 255 ? -2.699 -2.615 22.928 1.00 95.75 255 LYS A O 1
ATOM 2052 N N . VAL A 1 256 ? -3.106 -3.354 20.836 1.00 94.50 256 VAL A N 1
ATOM 2053 C CA . VAL A 1 256 ? -4.426 -2.711 20.712 1.00 94.50 256 VAL A CA 1
ATOM 2054 C C . VAL A 1 256 ? -5.405 -3.251 21.757 1.00 94.50 256 VAL A C 1
ATOM 2056 O O . VAL A 1 256 ? -6.091 -2.478 22.417 1.00 94.50 256 VAL A O 1
ATOM 2059 N N . GLU A 1 257 ? -5.419 -4.565 21.975 1.00 93.81 257 GLU A N 1
ATOM 2060 C CA . GLU A 1 257 ? -6.254 -5.208 22.994 1.00 93.81 257 GLU A CA 1
ATOM 2061 C C . GLU A 1 257 ? -5.944 -4.703 24.412 1.00 93.81 257 GLU A C 1
ATOM 2063 O O . GLU A 1 257 ? -6.846 -4.360 25.174 1.00 93.81 257 GLU A O 1
ATOM 2068 N N . LYS A 1 258 ? -4.659 -4.598 24.768 1.00 91.81 258 LYS A N 1
ATOM 2069 C CA . LYS A 1 258 ? -4.237 -4.036 26.060 1.00 91.81 258 LYS A CA 1
ATOM 2070 C C . LYS A 1 258 ? -4.658 -2.578 26.212 1.00 91.81 258 LYS A C 1
ATOM 2072 O O . LYS A 1 258 ? -5.105 -2.200 27.292 1.00 91.81 258 LYS A O 1
ATOM 2077 N N . SER A 1 259 ? -4.530 -1.778 25.155 1.00 87.94 259 SER A N 1
ATOM 2078 C CA . SER A 1 259 ? -5.003 -0.392 25.145 1.00 87.94 259 SER A CA 1
ATOM 2079 C C . SER A 1 259 ? -6.511 -0.313 25.379 1.00 87.94 259 SER A C 1
ATOM 2081 O O . SER A 1 259 ? -6.941 0.446 26.241 1.00 87.94 259 SER A O 1
ATOM 2083 N N . LEU A 1 260 ? -7.304 -1.160 24.716 1.00 87.81 260 LEU A N 1
ATOM 2084 C CA . LEU A 1 260 ? -8.749 -1.243 24.936 1.00 87.81 260 LEU A CA 1
ATOM 2085 C C . LEU A 1 260 ? -9.091 -1.563 26.399 1.00 87.81 260 LEU A C 1
ATOM 2087 O O . LEU A 1 260 ? -9.928 -0.893 27.001 1.00 87.81 260 LEU A O 1
ATOM 2091 N N . PHE A 1 261 ? -8.424 -2.556 26.998 1.00 85.81 261 PHE A N 1
ATOM 2092 C CA . PHE A 1 261 ? -8.645 -2.894 28.406 1.00 85.81 261 PHE A CA 1
ATOM 2093 C C . PHE A 1 261 ? -8.322 -1.730 29.347 1.00 85.81 261 PHE A C 1
ATOM 2095 O O . PHE A 1 261 ? -9.070 -1.492 30.293 1.00 85.81 261 PHE A O 1
ATOM 2102 N N . GLN A 1 262 ? -7.244 -0.987 29.089 1.00 82.94 262 GLN A N 1
ATOM 2103 C CA . GLN A 1 262 ? -6.880 0.176 29.903 1.00 82.94 262 GLN A CA 1
ATOM 2104 C C . GLN A 1 262 ? -7.954 1.268 29.862 1.00 82.94 262 GLN A C 1
ATOM 2106 O O . GLN A 1 262 ? -8.274 1.835 30.905 1.00 82.94 262 GLN A O 1
ATOM 2111 N N . VAL A 1 263 ? -8.532 1.532 28.689 1.00 80.00 263 VAL A N 1
ATOM 2112 C CA . VAL A 1 263 ? -9.621 2.509 28.515 1.00 80.00 263 VAL A CA 1
ATOM 2113 C C . VAL A 1 263 ? -10.870 2.070 29.276 1.00 80.00 263 VAL A C 1
ATOM 2115 O O . VAL A 1 263 ? -11.436 2.848 30.039 1.00 80.00 263 VAL A O 1
ATOM 2118 N N . LEU A 1 264 ? -11.266 0.801 29.132 1.00 79.31 264 LEU A N 1
ATOM 2119 C CA . LEU A 1 264 ? -12.463 0.256 29.781 1.00 79.31 264 LEU A CA 1
ATOM 2120 C C . LEU A 1 264 ? -12.364 0.240 31.311 1.00 79.31 264 LEU A C 1
ATOM 2122 O O . LEU A 1 264 ? -13.366 0.462 31.987 1.00 79.31 264 LEU A O 1
ATOM 2126 N N . VAL A 1 265 ? -11.181 -0.045 31.864 1.00 79.12 265 VAL A N 1
ATOM 2127 C CA . VAL A 1 265 ? -10.965 -0.018 33.318 1.00 79.12 265 VAL A CA 1
ATOM 2128 C C . VAL A 1 265 ? -11.017 1.418 33.841 1.00 79.12 265 VAL A C 1
ATOM 2130 O O . VAL A 1 265 ? -11.765 1.681 34.777 1.00 79.12 265 VAL A O 1
ATOM 2133 N N . ARG A 1 266 ? -10.311 2.359 33.198 1.00 72.06 266 ARG A N 1
ATOM 2134 C CA . ARG A 1 266 ? -10.308 3.777 33.604 1.00 72.06 266 ARG A CA 1
ATOM 2135 C C . ARG A 1 266 ? -11.693 4.417 33.542 1.00 72.06 266 ARG A C 1
ATOM 2137 O O . ARG A 1 266 ? -12.073 5.115 34.474 1.00 72.06 266 ARG A O 1
ATOM 2144 N N . GLY A 1 267 ? -12.468 4.136 32.492 1.00 66.31 267 GLY A N 1
ATOM 2145 C CA . GLY A 1 267 ? -13.834 4.654 32.376 1.00 66.31 267 GLY A CA 1
ATOM 2146 C C . GLY A 1 267 ? -14.742 4.205 33.527 1.00 66.31 267 GLY A C 1
ATOM 2147 O O . GLY A 1 267 ? -15.572 4.973 33.996 1.00 66.31 267 GLY A O 1
ATOM 2148 N N . LYS A 1 268 ? -14.548 2.986 34.050 1.00 61.75 268 LYS A N 1
ATOM 2149 C CA . LYS A 1 268 ? -15.299 2.495 35.218 1.00 61.75 268 LYS A CA 1
ATOM 2150 C C . LYS A 1 268 ? -14.855 3.134 36.536 1.00 61.75 268 LYS A C 1
ATOM 2152 O O . LYS A 1 268 ? -15.686 3.299 37.425 1.00 61.75 268 LYS A O 1
ATOM 2157 N N . GLU A 1 269 ? -13.576 3.482 36.670 1.00 59.50 269 GLU A N 1
ATOM 2158 C CA . GLU A 1 269 ? -13.055 4.180 37.853 1.00 59.50 269 GLU A CA 1
ATOM 2159 C C . GLU A 1 269 ? -13.603 5.617 37.948 1.00 59.50 269 GLU A C 1
ATOM 2161 O O . GLU A 1 269 ? -14.008 6.036 39.032 1.00 59.50 269 GLU A O 1
ATOM 2166 N N . GLU A 1 270 ? -13.704 6.351 36.832 1.00 57.06 270 GLU A N 1
ATOM 2167 C CA . GLU A 1 270 ? -14.211 7.737 36.823 1.00 57.06 270 GLU A CA 1
ATOM 2168 C C . GLU A 1 270 ? -15.700 7.853 37.189 1.00 57.06 270 GLU A C 1
ATOM 2170 O O . GLU A 1 270 ? -16.061 8.734 37.971 1.00 57.06 270 GLU A O 1
ATOM 2175 N N . VAL A 1 271 ? -16.552 6.943 36.699 1.00 56.16 271 VAL A N 1
ATOM 2176 C CA . VAL A 1 271 ? -17.990 6.916 37.045 1.00 56.16 271 VAL A CA 1
ATOM 2177 C C . VAL A 1 271 ? -18.180 6.701 38.550 1.00 56.16 271 VAL A C 1
ATOM 2179 O O . VAL A 1 271 ? -18.939 7.418 39.195 1.00 56.16 271 VAL A O 1
ATOM 2182 N N . SER A 1 272 ? -17.400 5.791 39.144 1.00 54.09 272 SER A N 1
ATOM 2183 C CA . SER A 1 272 ? -17.510 5.466 40.571 1.00 54.09 272 SER A CA 1
ATOM 2184 C C . SER A 1 272 ? -17.168 6.624 41.517 1.00 54.09 272 SER A C 1
ATOM 2186 O O . SER A 1 272 ? -17.624 6.628 42.655 1.00 54.09 272 SER A O 1
ATOM 2188 N N . LEU A 1 273 ? -16.379 7.606 41.067 1.00 53.91 273 LEU A N 1
ATOM 2189 C CA . LEU A 1 273 ? -15.995 8.771 41.872 1.00 53.91 273 LEU A CA 1
ATOM 2190 C C . LEU A 1 273 ? -16.988 9.933 41.749 1.00 53.91 273 LEU A C 1
ATOM 2192 O O . LEU A 1 273 ? -17.076 10.748 42.667 1.00 53.91 273 LEU A O 1
ATOM 2196 N N . GLN A 1 274 ? -17.727 10.025 40.640 1.00 53.66 274 GLN A N 1
ATOM 2197 C CA . GLN A 1 274 ? -18.761 11.050 40.453 1.00 53.66 274 GLN A CA 1
ATOM 2198 C C . GLN A 1 274 ? -20.049 10.720 41.216 1.00 53.66 274 GLN A C 1
ATOM 2200 O O . GLN A 1 274 ? -20.724 11.636 41.670 1.00 53.66 274 GLN A O 1
ATOM 2205 N N . ASP A 1 275 ? -20.321 9.436 41.458 1.00 52.34 275 ASP A N 1
ATOM 2206 C CA . ASP A 1 275 ? -21.469 8.962 42.245 1.00 52.34 275 ASP A CA 1
ATOM 2207 C C . ASP A 1 275 ? -21.284 9.102 43.777 1.00 52.34 275 ASP A C 1
ATOM 2209 O O . ASP A 1 275 ? -22.115 8.627 44.553 1.00 52.34 275 ASP A O 1
ATOM 2213 N N . ILE A 1 276 ? -20.190 9.729 44.237 1.00 53.19 276 ILE A N 1
ATOM 2214 C CA . ILE A 1 276 ? -19.839 9.882 45.665 1.00 53.19 276 ILE A CA 1
ATOM 2215 C C . ILE A 1 276 ? -20.002 11.336 46.175 1.00 53.19 276 ILE A C 1
ATOM 2217 O O . ILE A 1 276 ? -19.804 11.582 47.364 1.00 53.19 276 ILE A O 1
ATOM 2221 N N . ASN A 1 277 ? -20.429 12.294 45.338 1.00 38.97 277 ASN A N 1
ATOM 2222 C CA . ASN A 1 277 ? -20.677 13.688 45.758 1.00 38.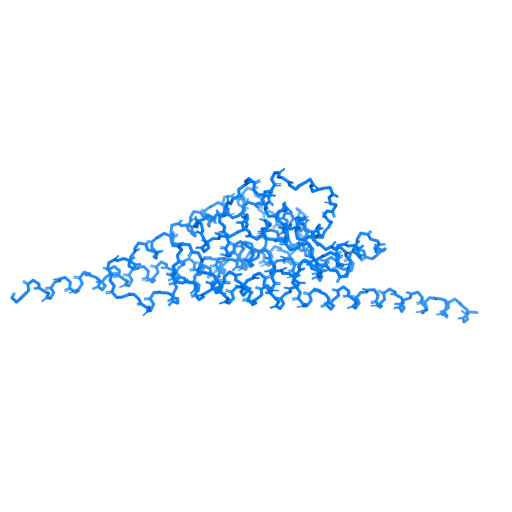97 277 ASN A CA 1
ATOM 2223 C C . ASN A 1 277 ? -22.153 14.090 45.717 1.00 38.97 277 ASN A C 1
ATOM 2225 O O . ASN A 1 277 ? -22.766 13.979 44.635 1.00 38.97 277 ASN A O 1
#

Solvent-accessible surface area (backbone atoms only — not comparable to full-atom values): 14640 Å² total; per-residue (Å²): 120,65,68,61,55,54,54,51,48,52,54,53,49,54,59,47,51,56,48,52,54,45,51,52,36,30,51,48,32,33,54,35,19,51,50,40,39,58,54,49,64,69,60,87,58,71,76,74,48,69,69,60,48,54,54,40,49,56,36,50,54,56,34,18,50,33,50,35,54,43,36,54,50,48,72,72,42,93,54,48,82,75,47,36,44,59,42,22,58,21,46,20,39,36,42,22,25,50,37,43,40,19,24,71,49,63,79,44,82,64,48,70,69,60,50,50,52,33,51,38,31,27,32,66,14,42,69,86,89,50,66,42,64,64,49,38,48,30,26,48,40,34,44,38,69,69,38,63,71,51,56,72,79,49,88,72,93,58,92,76,80,69,71,52,71,44,24,49,59,57,8,55,45,55,29,43,51,51,53,33,50,40,46,60,60,54,53,77,77,48,95,50,79,70,46,54,55,58,39,48,52,54,41,51,53,53,51,53,51,49,51,52,53,49,54,52,43,66,76,40,79,52,55,18,52,52,59,49,36,80,32,79,55,90,41,72,65,19,33,50,52,52,52,51,45,53,51,51,40,55,50,31,50,51,50,42,48,52,51,44,51,53,50,58,53,51,58,56,55,55,54,63,60,61,77,73,114

Mean predicted aligned error: 6.33 Å

pLDDT: mean 88.59, std 12.07, range [38.97, 98.75]

Secondary structure (DSSP, 8-state):
-HHHHHHHHHHHHHHHHHHHHHHHHHHHHHHHHHHHHHHHHT--SSSPPHHHHHHHHHHHHHHHHHHHHHHHHHHH-TTHHHHHHHHHHHHHHHHHHHHHHHHHHHSSPPPHHHHHHHHHHHHHHB-SSSB-HHHHHHHHHHHHH--SHHHHTS-------S--HHHHHHHHHHHHHHHHHHHHHHHTT--STHHHHHHHHHHHHHHHHHHHHHHHHHH-TT-EEETTEEE-S--HHHHHHHHHHHHHHHHHHHHHHHHHHHHHHHHHHHHHHHTT-

Foldseek 3Di:
DVVVVVVVVVVVVVLVVLLVLLLVLLVLLLVLLVQLLVLLLPQQDPPGDPVSLVSNLVSLLSNLQSQLVNQVSCVPDPPVVVNLLSLLVSLLSNLLSLQSLLCSHPVDGDDPVLVVLLSLLSNVQDPPPHGVSLSSVLSSCCSRHVDPVSSVPDPRPDDGDRADPLSNVSSVLVNLVSLLSSLVVSLVVDLDPVNLVSLVSSLVSLVVVLVVVVVVCVVLVQWFADSNDTDSPNDVVRNVSVVVSNVVSVVSSVSSVVSSVVSVVVNVVVVVVVVPD

Nearest PDB structures (foldseek):
  8flq-assembly1_R  TM=1.761E-01  e=5.856E-01  Homo sapiens
  8gji-assembly1_A  TM=3.295E-01  e=4.688E+00  synthetic construct
  8flt-assembly1_R  TM=2.155E-01  e=1.513E+00  Homo sapiens
  8xir-assembly1_A  TM=1.868E-01  e=5.877E+00  Homo sapiens

InterPro domains:
  IPR002848 Translin family [PF01997] (17-267)
  IPR002848 Translin family [PTHR10741] (1-270)
  IPR016068 Translin, N-terminal [G3DSA:1.20.58.190] (1-138)
  IPR016069 Translin, C-terminal [G3DSA:1.20.58.200] (168-272)
  IPR036081 Translin superfamily [SSF74784] (2-269)

Sequence (277 aa):
MDSIFVSARASLLELQDEREIVIRNCRDITAYSKKIIFSGQRIKAVPIRSGNYKEIKTNFSIIALRLAQVNESYIASAQKGSLRGTIASACEELIEALTFIYYVGNKKLLSYEKMVEIIKGMIRANTGNNIDELILDKALKACVYDDEQELEEVEVDVELAIIDRPDYFMGLFDLTGEIMRFTITNLQDYRSELDSGFTFENYTFMKALYAEVCSFLNKYPKLSVYKGEWSNRHDPKGASVLRKKLEVFKQSLSKVEKSLFQVLVRGKEEVSLQDIN

Organism: Scheffersomyces stipitis (strain ATCC 58785 / CBS 6054 / NBRC 10063 / NRRL Y-11545) (NCBI:txid322104)